Protein AF-A0A976JHI4-F1 (afdb_monomer)

Secondary structure (DSSP, 8-state):
-------------------------PPP-SHHHHHHHHHHHHHTT-HHHHTTTB-HHHHHH--HHHHHHHHHHHHHHH-SEEEEEEEEEETTEEEEEEEESS-EEEEEEEE-TTS-EEEEE---EE-TTS-EEEE-TTS-EEEEEEE--SSSPS-EEE----SS--BTTBSSSSHHHHHHHHHHHTT-EEEEE--HHHHHHHHHTT-SHHHHSHHHHHHHHTHHHHHHHHHHHHHHHHHHHSTTS-EE-

Structure (mmCIF, N/CA/C/O backbone):
data_AF-A0A976JHI4-F1
#
_entry.id   AF-A0A976JHI4-F1
#
loop_
_atom_site.group_PDB
_atom_site.id
_atom_site.type_symbol
_atom_site.label_atom_id
_atom_site.label_alt_id
_atom_site.label_comp_id
_atom_site.label_asym_id
_atom_site.label_entity_id
_atom_site.label_seq_id
_atom_site.pdbx_PDB_ins_code
_atom_site.Cartn_x
_atom_site.Cartn_y
_atom_site.Cartn_z
_atom_site.occupancy
_atom_site.B_iso_or_equiv
_atom_site.auth_seq_id
_atom_site.auth_comp_id
_atom_site.auth_asym_id
_atom_site.auth_atom_id
_atom_site.pdbx_PDB_model_num
ATOM 1 N N . MET A 1 1 ? -74.010 -24.098 4.823 1.00 33.97 1 MET A N 1
ATOM 2 C CA . MET A 1 1 ? -73.757 -25.489 4.384 1.00 33.97 1 MET A CA 1
ATOM 3 C C . MET A 1 1 ? -73.016 -25.463 3.049 1.00 33.97 1 MET A C 1
ATOM 5 O O . MET A 1 1 ? -73.510 -24.806 2.152 1.00 33.97 1 MET A O 1
ATOM 9 N N . ASN A 1 2 ? -71.843 -26.116 2.995 1.00 33.59 2 ASN A N 1
ATOM 10 C CA . ASN A 1 2 ? -71.136 -26.763 1.862 1.00 33.59 2 ASN A CA 1
ATOM 11 C C . ASN A 1 2 ? -71.147 -26.101 0.460 1.00 33.59 2 ASN A C 1
ATOM 13 O O . ASN A 1 2 ? -72.194 -25.941 -0.144 1.00 33.59 2 ASN A O 1
ATOM 17 N N . LYS A 1 3 ? -69.990 -25.633 -0.047 1.00 38.91 3 LYS A N 1
ATOM 18 C CA . LYS A 1 3 ? -68.968 -26.344 -0.877 1.00 38.91 3 LYS A CA 1
ATOM 19 C C . LYS A 1 3 ? -69.427 -26.708 -2.307 1.00 38.91 3 LYS A C 1
ATOM 21 O O . LYS A 1 3 ? -70.183 -27.660 -2.431 1.00 38.91 3 LYS A O 1
ATOM 26 N N . LEU A 1 4 ? -68.848 -26.060 -3.338 1.00 37.31 4 LEU A N 1
ATOM 27 C CA . LEU A 1 4 ? -68.318 -26.645 -4.606 1.00 37.31 4 LEU A CA 1
ATOM 28 C C . LEU A 1 4 ? -67.754 -25.515 -5.512 1.00 37.31 4 LEU A C 1
ATOM 30 O O . LEU A 1 4 ? -68.479 -24.576 -5.811 1.00 37.31 4 LEU A O 1
ATOM 34 N N . LEU A 1 5 ? -66.431 -25.383 -5.713 1.00 37.75 5 LEU A N 1
ATOM 35 C CA . LEU A 1 5 ? -65.598 -25.886 -6.840 1.00 37.75 5 LEU A CA 1
ATOM 36 C C . LEU A 1 5 ? -66.164 -25.574 -8.252 1.00 37.75 5 LEU A C 1
ATOM 38 O O . LEU A 1 5 ? -67.222 -26.086 -8.582 1.00 37.75 5 LEU A O 1
ATOM 42 N N . LEU A 1 6 ? -65.619 -24.635 -9.050 1.00 39.19 6 LEU A N 1
ATOM 43 C CA . LEU A 1 6 ? -64.324 -24.547 -9.784 1.00 39.19 6 LEU A CA 1
ATOM 44 C C . LEU A 1 6 ? -64.382 -25.186 -11.188 1.00 39.19 6 LEU A C 1
ATOM 46 O O . LEU A 1 6 ? -64.606 -26.382 -11.275 1.00 39.19 6 LEU A O 1
ATOM 50 N N . ILE A 1 7 ? -64.140 -24.377 -12.237 1.00 41.88 7 ILE A N 1
ATOM 51 C CA . ILE A 1 7 ? -63.511 -24.663 -13.559 1.00 41.88 7 ILE A CA 1
ATOM 52 C C . ILE A 1 7 ? -63.320 -23.277 -14.226 1.00 41.88 7 ILE A C 1
ATOM 54 O O . ILE A 1 7 ? -64.289 -22.566 -14.459 1.00 41.88 7 ILE A O 1
ATOM 58 N N . MET A 1 8 ? -62.113 -22.699 -14.215 1.00 36.09 8 MET A N 1
ATOM 59 C CA . MET A 1 8 ? -61.030 -22.843 -15.208 1.00 36.09 8 MET A CA 1
ATOM 60 C C . MET A 1 8 ? -61.348 -22.254 -16.594 1.00 36.09 8 MET A C 1
ATOM 62 O O . MET A 1 8 ? -61.899 -22.925 -17.458 1.00 36.09 8 MET A O 1
ATOM 66 N N . SER A 1 9 ? -60.848 -21.041 -16.836 1.00 39.47 9 SER A N 1
ATOM 67 C CA . SER A 1 9 ? -60.484 -20.555 -18.172 1.00 39.47 9 SER A CA 1
ATOM 68 C C . SER A 1 9 ? -59.197 -19.728 -18.059 1.00 39.47 9 SER A C 1
ATOM 70 O O . SER A 1 9 ? -59.170 -18.657 -17.454 1.00 39.47 9 SER A O 1
ATOM 72 N N . VAL A 1 10 ? -58.113 -20.306 -18.576 1.00 41.53 10 VAL A N 1
ATOM 73 C CA . VAL A 1 10 ? -56.731 -19.806 -18.587 1.00 41.53 10 VAL A CA 1
ATOM 74 C C . VAL A 1 10 ? -56.535 -18.830 -19.747 1.00 41.53 10 VAL A C 1
ATOM 76 O O . VAL A 1 10 ? -56.772 -19.179 -20.895 1.00 41.53 10 VAL A O 1
ATOM 79 N N . LEU A 1 11 ? -56.093 -17.623 -19.381 1.00 40.09 11 LEU A N 1
ATOM 80 C CA . LEU A 1 11 ? -54.927 -16.898 -19.909 1.00 40.09 11 LEU A CA 1
ATOM 81 C C . LEU A 1 11 ? -54.799 -16.704 -21.435 1.00 40.09 11 LEU A C 1
ATOM 83 O O . LEU A 1 11 ? -54.460 -17.633 -22.154 1.00 40.09 11 LEU A O 1
ATOM 87 N N . PHE A 1 12 ? -54.848 -15.441 -21.871 1.00 40.00 12 PHE A N 1
ATOM 88 C CA . PHE A 1 12 ? -53.813 -14.846 -22.734 1.00 40.00 12 PHE A CA 1
ATOM 89 C C . PHE A 1 12 ? -53.864 -13.314 -22.593 1.00 40.00 12 PHE A C 1
ATOM 91 O O . PHE A 1 12 ? -54.663 -12.635 -23.229 1.00 40.00 12 PHE A O 1
ATOM 98 N N . GLY A 1 13 ? -53.039 -12.768 -21.697 1.00 38.53 13 GLY A N 1
ATOM 99 C CA . GLY A 1 13 ? -52.828 -11.328 -21.548 1.00 38.53 13 GLY A CA 1
ATOM 100 C C . GLY A 1 13 ? -51.371 -11.003 -21.843 1.00 38.53 13 GLY A C 1
ATOM 101 O O . GLY A 1 13 ? -50.509 -11.229 -20.999 1.00 38.53 13 GLY A O 1
ATOM 102 N N . LEU A 1 14 ? -51.097 -10.500 -23.048 1.00 44.09 14 LEU A N 1
ATOM 103 C CA . LEU A 1 14 ? -49.811 -9.913 -23.423 1.00 44.09 14 LEU A CA 1
ATOM 104 C C . LEU A 1 14 ? -49.634 -8.596 -22.658 1.00 44.09 14 LEU A C 1
ATOM 106 O O . LEU A 1 14 ? -50.066 -7.539 -23.108 1.00 44.09 14 LEU A O 1
ATOM 110 N N . ILE A 1 15 ? -49.008 -8.663 -21.484 1.00 47.25 15 ILE A N 1
ATOM 111 C CA . ILE A 1 15 ? -48.456 -7.490 -20.808 1.00 47.25 15 ILE A CA 1
ATOM 112 C C . ILE A 1 15 ? -47.003 -7.387 -21.264 1.00 47.25 15 ILE A C 1
ATOM 114 O O . ILE A 1 15 ? -46.128 -8.092 -20.760 1.00 47.25 15 ILE A O 1
ATOM 118 N N . SER A 1 16 ? -46.755 -6.518 -22.245 1.00 39.34 16 SER A N 1
ATOM 119 C CA . SER A 1 16 ? -45.411 -6.042 -22.567 1.00 39.34 16 SER A CA 1
ATOM 120 C C . SER A 1 16 ? -44.858 -5.304 -21.352 1.00 39.34 16 SER A C 1
ATOM 122 O O . SER A 1 16 ? -45.092 -4.114 -21.157 1.00 39.34 16 SER A O 1
ATOM 124 N N . CYS A 1 17 ? -44.142 -6.035 -20.505 1.00 38.16 17 CYS A N 1
ATOM 125 C CA . CYS A 1 17 ? -43.323 -5.474 -19.448 1.00 38.16 17 CYS A CA 1
ATOM 126 C C . CYS A 1 17 ? -42.045 -4.933 -20.102 1.00 38.16 17 CYS A C 1
ATOM 128 O O . CYS A 1 17 ? -41.045 -5.634 -20.230 1.00 38.16 17 CYS A O 1
ATOM 130 N N . SER A 1 18 ? -42.092 -3.694 -20.591 1.00 39.22 18 SER A N 1
ATOM 131 C CA . SER A 1 18 ? -40.889 -2.952 -20.960 1.00 39.22 18 SER A CA 1
ATOM 132 C C . SER 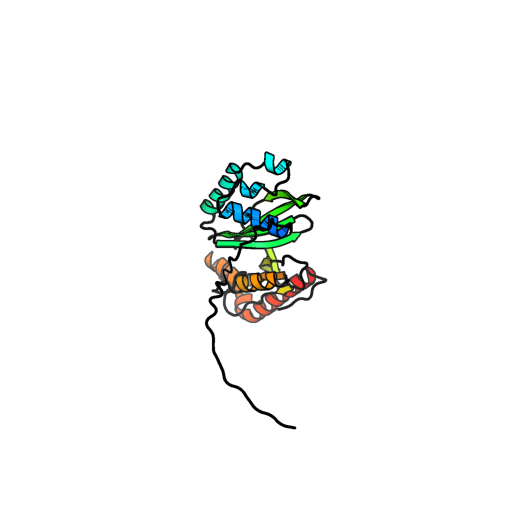A 1 18 ? -40.242 -2.419 -19.683 1.00 39.22 18 SER A C 1
ATOM 134 O O . SER A 1 18 ? -40.450 -1.272 -19.292 1.00 39.22 18 SER A O 1
ATOM 136 N N . THR A 1 19 ? -39.467 -3.260 -19.003 1.00 40.59 19 THR A N 1
ATOM 137 C CA . THR A 1 19 ? -38.509 -2.819 -17.986 1.00 40.59 19 THR A CA 1
ATOM 138 C C . THR A 1 19 ? -37.281 -2.242 -18.684 1.00 40.59 19 THR A C 1
ATOM 140 O O . THR A 1 19 ? -36.232 -2.871 -18.803 1.00 40.59 19 THR A O 1
ATOM 143 N N . SER A 1 20 ? -37.405 -1.006 -19.163 1.00 39.75 20 SER A N 1
ATOM 144 C CA . SER A 1 20 ? -36.245 -0.174 -19.465 1.00 39.75 20 SER A CA 1
ATOM 145 C C . SER A 1 20 ? -35.589 0.225 -18.143 1.00 39.75 20 SER A C 1
ATOM 147 O O . SER A 1 20 ? -36.045 1.131 -17.450 1.00 39.75 20 SER A O 1
ATOM 149 N N . SER A 1 21 ? -34.527 -0.489 -17.772 1.00 36.66 21 SER A N 1
ATOM 150 C CA . SER A 1 21 ? -33.571 -0.041 -16.761 1.00 36.66 21 SER A CA 1
ATOM 151 C C . SER A 1 21 ? -32.878 1.221 -17.284 1.00 36.66 21 SER A C 1
ATOM 153 O O . SER A 1 21 ? -31.896 1.155 -18.022 1.00 36.66 21 SER A O 1
ATOM 155 N N . GLU A 1 22 ? -33.404 2.390 -16.924 1.00 38.19 22 GLU A N 1
ATOM 156 C CA . GLU A 1 22 ? -32.641 3.631 -16.996 1.00 38.19 22 GLU A CA 1
ATOM 157 C C . GLU A 1 22 ? -31.507 3.545 -15.970 1.00 38.19 22 GLU A C 1
ATOM 159 O O . GLU A 1 22 ? -31.729 3.545 -14.758 1.00 38.19 22 GLU A O 1
ATOM 164 N N . LYS A 1 23 ? -30.264 3.472 -16.455 1.00 34.12 23 LYS A N 1
ATOM 165 C CA . LYS A 1 23 ? -29.090 3.824 -15.653 1.00 34.12 23 LYS A CA 1
ATOM 166 C C . LYS A 1 23 ? -29.234 5.295 -15.259 1.00 34.12 23 LYS A C 1
ATOM 168 O O . LYS A 1 23 ? -28.892 6.179 -16.041 1.00 34.12 23 LYS A O 1
ATOM 173 N N . GLN A 1 24 ? -29.758 5.563 -14.066 1.00 35.69 24 GLN A N 1
ATOM 174 C CA . GLN A 1 24 ? -29.767 6.912 -13.515 1.00 35.69 24 GLN A CA 1
ATOM 175 C C . GLN A 1 24 ? -28.325 7.403 -13.351 1.00 35.69 24 GLN A C 1
ATOM 177 O O . GLN A 1 24 ? -27.544 6.874 -12.564 1.00 35.69 24 GLN A O 1
ATOM 182 N N . ASN A 1 25 ? -28.000 8.441 -14.113 1.00 42.75 25 ASN A N 1
ATOM 183 C CA . ASN A 1 25 ? -26.771 9.215 -14.041 1.00 42.75 25 ASN A CA 1
ATOM 184 C C . ASN A 1 25 ? -26.821 10.109 -12.785 1.00 42.75 25 ASN A C 1
ATOM 186 O O . ASN A 1 25 ? -27.080 11.308 -12.874 1.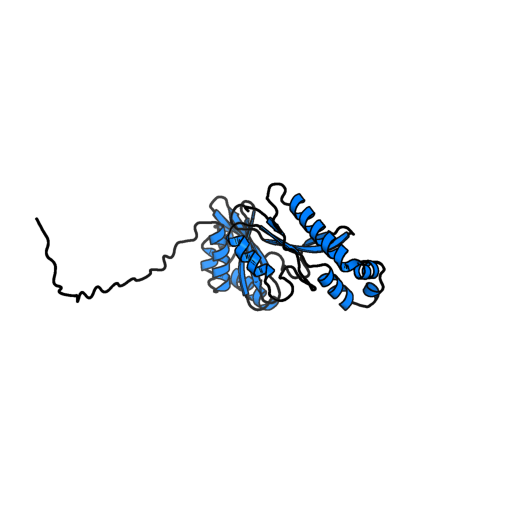00 42.75 25 ASN A O 1
ATOM 190 N N . GLN A 1 26 ? -26.690 9.513 -11.596 1.00 49.78 26 GLN A N 1
ATOM 191 C CA . GLN A 1 26 ? -26.614 10.271 -10.347 1.00 49.78 26 GLN A CA 1
ATOM 192 C C . GLN A 1 26 ? -25.210 10.864 -10.205 1.00 49.78 26 GLN A C 1
ATOM 194 O O . GLN A 1 26 ? -24.204 10.159 -10.241 1.00 49.78 26 GLN A O 1
ATOM 199 N N . GLN A 1 27 ? -25.145 12.187 -10.073 1.00 57.09 27 GLN A N 1
ATOM 200 C CA . GLN A 1 27 ? -23.901 12.918 -9.858 1.00 57.09 27 GLN A CA 1
ATOM 201 C C . GLN A 1 27 ? -23.290 12.499 -8.502 1.00 57.09 27 GLN A C 1
ATOM 203 O O . GLN A 1 27 ? -24.033 12.422 -7.521 1.00 57.09 27 GLN A O 1
ATOM 208 N N . PRO A 1 28 ? -21.972 12.231 -8.414 1.00 65.88 28 PRO A N 1
ATOM 209 C CA . PRO A 1 28 ? -21.352 11.694 -7.200 1.00 65.88 28 PRO A CA 1
ATOM 210 C C . PRO A 1 28 ? -21.550 12.644 -6.014 1.00 65.88 28 PRO A C 1
ATOM 212 O O . PRO A 1 28 ? -21.245 13.841 -6.107 1.00 65.88 28 PRO A O 1
ATOM 215 N N . ASN A 1 29 ? -22.070 12.123 -4.901 1.00 75.88 29 ASN A N 1
ATOM 216 C CA . ASN A 1 29 ? -22.549 12.938 -3.785 1.00 75.88 29 ASN A CA 1
ATOM 217 C C . ASN A 1 29 ? -21.547 12.984 -2.617 1.00 75.88 29 ASN A C 1
ATOM 219 O O . ASN A 1 29 ? -21.462 14.006 -1.931 1.00 75.88 29 ASN A O 1
ATOM 223 N N . THR A 1 30 ? -20.698 11.964 -2.461 1.00 89.25 30 THR A N 1
ATOM 224 C CA . THR A 1 30 ? -19.625 11.945 -1.453 1.00 89.25 30 THR A CA 1
ATOM 225 C C . THR A 1 30 ? -18.272 12.384 -2.021 1.00 89.25 30 THR A C 1
ATOM 227 O O . THR A 1 30 ? -17.996 12.261 -3.215 1.00 89.25 30 THR A O 1
ATOM 230 N N . ASN A 1 31 ? -17.377 12.886 -1.161 1.00 91.19 31 ASN A N 1
ATOM 231 C CA . ASN A 1 31 ? -15.994 13.209 -1.549 1.00 91.19 31 ASN A CA 1
ATOM 232 C C . ASN A 1 31 ? -15.262 11.979 -2.093 1.00 91.19 31 ASN A C 1
ATOM 234 O O . ASN A 1 31 ? -14.596 12.037 -3.121 1.00 91.19 31 ASN A O 1
ATOM 238 N N . LYS A 1 32 ? -15.464 10.841 -1.441 1.00 86.94 32 LYS A N 1
ATOM 239 C CA . LYS A 1 32 ? -15.031 9.528 -1.894 1.00 86.94 32 LYS A CA 1
ATOM 240 C C . LYS A 1 32 ? -15.439 9.225 -3.342 1.00 86.94 32 LYS A C 1
ATOM 242 O O . LYS A 1 32 ? -14.574 8.977 -4.174 1.00 86.94 32 LYS A O 1
ATOM 247 N N . GLU A 1 33 ? -16.733 9.269 -3.658 1.00 89.38 33 GLU A N 1
ATOM 248 C CA . GLU A 1 33 ? -17.225 8.986 -5.016 1.00 89.38 33 GLU A CA 1
ATOM 249 C C . GLU A 1 33 ? -16.657 9.973 -6.033 1.00 89.38 33 GLU A C 1
ATOM 251 O O . GLU A 1 33 ? -16.233 9.569 -7.111 1.00 89.38 33 GLU A O 1
ATOM 256 N N . LYS A 1 34 ? -16.571 11.261 -5.678 1.00 94.69 34 LYS A N 1
ATOM 257 C CA . LYS A 1 34 ? -15.941 12.281 -6.530 1.00 94.69 34 LYS A CA 1
ATOM 258 C C . LYS A 1 34 ? -14.463 11.973 -6.791 1.00 94.69 34 LYS A C 1
ATOM 260 O O . LYS A 1 34 ? -13.990 12.219 -7.898 1.00 94.69 34 LYS A O 1
ATOM 265 N N . ALA A 1 35 ? -13.739 11.456 -5.796 1.00 93.94 35 ALA A N 1
ATOM 266 C CA . ALA A 1 35 ? -12.341 11.058 -5.938 1.00 93.94 35 ALA A CA 1
ATOM 267 C C . ALA A 1 35 ? -12.184 9.826 -6.839 1.00 93.94 35 ALA A C 1
ATOM 269 O O . ALA A 1 35 ? -11.279 9.807 -7.664 1.00 93.94 35 ALA A O 1
ATOM 270 N N . ILE A 1 36 ? -13.064 8.829 -6.728 1.00 92.75 36 ILE A N 1
ATOM 271 C CA . ILE A 1 36 ? -13.062 7.666 -7.630 1.00 92.75 36 ILE A CA 1
ATOM 272 C C . ILE A 1 36 ? -13.406 8.097 -9.060 1.00 92.75 36 ILE A C 1
ATOM 274 O O . ILE A 1 36 ? -12.626 7.841 -9.972 1.00 92.75 36 ILE A O 1
ATOM 278 N N . HIS A 1 37 ? -14.467 8.888 -9.236 1.00 94.69 37 HIS A N 1
ATOM 279 C CA . HIS A 1 37 ? -14.888 9.394 -10.546 1.00 94.69 37 HIS A CA 1
ATOM 280 C C . HIS A 1 37 ? -13.806 10.208 -11.261 1.00 94.69 37 HIS A C 1
ATOM 282 O O . HIS A 1 37 ? -13.713 10.173 -12.488 1.00 94.69 37 HIS A O 1
ATOM 288 N N . VAL A 1 38 ? -12.977 10.963 -10.527 1.00 95.50 38 VAL A N 1
ATOM 289 C CA . VAL A 1 38 ? -11.869 11.687 -11.165 1.00 95.50 38 VAL A CA 1
ATOM 290 C C . VAL A 1 38 ? -10.898 10.712 -11.831 1.00 95.50 38 VAL A C 1
ATOM 292 O O . VAL A 1 38 ? -10.438 10.976 -12.939 1.00 95.50 38 VAL A O 1
ATOM 295 N N . VAL A 1 39 ? -10.627 9.573 -11.184 1.00 95.62 39 VAL A N 1
ATOM 296 C CA . VAL A 1 39 ? -9.754 8.525 -11.716 1.00 95.62 39 VAL A CA 1
ATOM 297 C C . VAL A 1 39 ? -10.459 7.756 -12.834 1.00 95.62 39 VAL A C 1
ATOM 299 O O . VAL A 1 39 ? -9.823 7.505 -13.854 1.00 95.62 39 VAL A O 1
ATOM 302 N N . ASP A 1 40 ? -11.761 7.474 -12.721 1.00 96.25 40 ASP A N 1
ATOM 303 C CA . ASP A 1 40 ? -12.561 6.875 -13.805 1.00 96.25 40 ASP A CA 1
ATOM 304 C C . ASP A 1 40 ? -12.461 7.680 -15.107 1.00 96.25 40 ASP A C 1
ATOM 306 O O . ASP A 1 40 ? -12.197 7.123 -16.177 1.00 96.25 40 ASP A O 1
ATOM 310 N N . HIS A 1 41 ? -12.613 9.005 -15.020 1.00 96.88 41 HIS A N 1
ATOM 311 C CA . HIS A 1 41 ? -12.497 9.887 -16.179 1.00 96.88 41 HIS A CA 1
ATOM 312 C C . HIS A 1 41 ? -11.072 9.918 -16.746 1.00 96.88 41 HIS A C 1
ATOM 314 O O . HIS A 1 41 ? -10.906 9.939 -17.964 1.00 96.88 41 HIS A O 1
ATOM 320 N N . MET A 1 42 ? -10.036 9.871 -15.898 1.00 95.56 42 MET A N 1
ATOM 321 C CA . MET A 1 42 ? -8.644 9.770 -16.360 1.00 95.56 42 MET A CA 1
ATOM 322 C C . MET A 1 42 ? -8.380 8.460 -17.112 1.00 95.56 42 MET A C 1
ATOM 324 O O . MET A 1 42 ? -7.765 8.484 -18.178 1.00 95.56 42 MET A O 1
ATOM 328 N N . VAL A 1 43 ? -8.867 7.337 -16.574 1.00 95.38 43 VAL A N 1
ATOM 329 C CA . VAL A 1 43 ? -8.745 5.999 -17.176 1.00 95.38 43 VAL A CA 1
ATOM 330 C C . VAL A 1 43 ? -9.473 5.934 -18.518 1.00 95.38 43 VAL A C 1
ATOM 332 O O . VAL A 1 43 ? -8.943 5.370 -19.473 1.00 95.38 43 VAL A O 1
ATOM 335 N N . SER A 1 44 ? -10.660 6.538 -18.600 1.00 96.12 44 SER A N 1
ATOM 336 C CA . SER A 1 44 ? -11.527 6.497 -19.787 1.00 96.12 44 SER A CA 1
ATOM 337 C C . SER A 1 44 ? -11.160 7.532 -20.859 1.00 96.12 44 SER A C 1
ATOM 339 O O . SER A 1 44 ? -11.822 7.608 -21.889 1.00 96.12 44 SER A O 1
ATOM 341 N N . GLY A 1 45 ? -10.122 8.348 -20.636 1.00 95.75 45 GLY A N 1
ATOM 342 C CA . GLY A 1 45 ? -9.717 9.413 -21.562 1.00 95.75 45 GLY A CA 1
ATOM 343 C C . GLY A 1 45 ? -10.642 10.638 -21.566 1.00 95.75 45 GLY A C 1
ATOM 344 O O . GLY A 1 45 ? -10.491 11.538 -22.390 1.00 95.75 45 GLY A O 1
ATOM 345 N N . GLU A 1 46 ? -11.590 10.712 -20.634 1.00 96.50 46 GLU A N 1
ATOM 346 C CA . GLU A 1 46 ? -12.579 11.785 -20.518 1.00 96.50 46 GLU A CA 1
ATOM 347 C C . GLU A 1 46 ? -12.037 12.966 -19.692 1.00 96.50 46 GLU A C 1
ATOM 349 O O . GLU A 1 46 ? -12.611 13.377 -18.681 1.00 96.50 46 GLU A O 1
ATOM 354 N N . TYR A 1 47 ? -10.904 13.533 -20.106 1.00 94.88 47 TYR A N 1
ATOM 355 C CA . TYR A 1 47 ? -10.153 14.504 -19.297 1.00 94.88 47 TYR A CA 1
ATOM 356 C C . TYR A 1 47 ? -10.899 15.814 -19.009 1.00 94.88 47 TYR A C 1
ATOM 358 O O . TYR A 1 47 ? -10.654 16.446 -17.982 1.00 94.88 47 TYR A O 1
ATOM 366 N N . GLU A 1 48 ? -11.842 16.207 -19.866 1.00 94.19 48 GLU A N 1
ATOM 367 C CA . GLU A 1 48 ? -12.750 17.328 -19.588 1.00 94.19 48 GLU A CA 1
ATOM 368 C C . GLU A 1 48 ? -13.711 17.000 -18.439 1.00 94.19 48 GLU A C 1
ATOM 370 O O . GLU A 1 48 ? -13.916 17.800 -17.523 1.00 94.19 48 GLU A O 1
ATOM 375 N N . SER A 1 49 ? -14.263 15.784 -18.432 1.00 93.50 49 SER A N 1
ATOM 376 C CA . SER A 1 49 ? -15.177 15.335 -17.381 1.00 93.50 49 SER A CA 1
ATOM 377 C C . SER A 1 49 ? -14.484 15.207 -16.025 1.00 93.50 49 SER A C 1
ATOM 379 O O . SER A 1 49 ? -15.103 15.524 -15.007 1.00 93.50 49 SER A O 1
ATOM 381 N N . ALA A 1 50 ? -13.192 14.855 -15.998 1.00 91.69 50 ALA A N 1
ATOM 382 C CA . ALA A 1 50 ? -12.394 14.805 -14.768 1.00 91.69 50 ALA A CA 1
ATOM 383 C C . ALA A 1 50 ? -12.416 16.140 -13.993 1.00 91.69 50 ALA A C 1
ATOM 385 O O . ALA A 1 50 ? -12.330 16.160 -12.767 1.00 91.69 50 ALA A O 1
ATOM 386 N N . LYS A 1 51 ? -12.603 17.269 -14.685 1.00 94.00 51 LYS A N 1
ATOM 387 C CA . LYS A 1 51 ? -12.589 18.604 -14.073 1.00 94.00 51 LYS A CA 1
ATOM 388 C C . LYS A 1 51 ? -13.921 19.029 -13.447 1.00 94.00 51 LYS A C 1
ATOM 390 O O . LYS A 1 51 ? -13.942 20.008 -12.708 1.00 94.00 51 LYS A O 1
ATOM 395 N N . LYS A 1 52 ? -15.032 18.319 -13.683 1.00 92.19 52 LYS A N 1
ATOM 396 C CA . LYS A 1 52 ? -16.392 18.749 -13.270 1.00 92.19 52 LYS A CA 1
ATOM 397 C C . LYS A 1 52 ? -16.549 19.013 -11.766 1.00 92.19 52 LYS A C 1
ATOM 399 O O . LYS A 1 52 ? -17.371 19.831 -11.353 1.00 92.19 52 LYS A O 1
ATOM 404 N N . ASN A 1 53 ? -15.771 18.318 -10.937 1.00 92.25 53 ASN A N 1
ATOM 405 C CA . ASN A 1 53 ? -15.816 18.452 -9.479 1.00 92.25 53 ASN A CA 1
ATOM 406 C C . ASN A 1 53 ? -14.695 19.326 -8.904 1.00 92.25 53 ASN A C 1
ATOM 408 O O . ASN A 1 53 ? -14.592 19.442 -7.683 1.00 92.25 53 ASN A O 1
ATOM 412 N N . PHE A 1 54 ? -13.871 19.943 -9.750 1.00 96.56 54 PHE A N 1
ATOM 413 C CA . PHE A 1 54 ? -12.797 20.827 -9.312 1.00 96.56 54 PHE A CA 1
ATOM 414 C C . PHE A 1 54 ? -13.372 22.135 -8.782 1.00 96.56 54 PHE A C 1
ATOM 416 O O . PHE A 1 54 ? -14.404 22.620 -9.251 1.00 96.56 54 PHE A O 1
ATOM 423 N N . ASN A 1 55 ? -12.700 22.712 -7.792 1.00 96.88 55 ASN A N 1
ATOM 424 C CA . ASN A 1 55 ? -12.963 24.093 -7.429 1.00 96.88 55 ASN A CA 1
ATOM 425 C C . ASN A 1 55 ? -12.412 25.039 -8.504 1.00 96.88 55 ASN A C 1
ATOM 427 O O . ASN A 1 55 ? -11.675 24.632 -9.407 1.00 96.88 55 ASN A O 1
ATOM 431 N N . GLU A 1 56 ? -12.772 26.317 -8.425 1.00 96.06 56 GLU A N 1
ATOM 432 C CA . GLU A 1 56 ? -12.426 27.276 -9.476 1.00 96.06 56 GLU A CA 1
ATOM 433 C C . GLU A 1 56 ? -10.918 27.406 -9.712 1.00 96.06 56 GLU A C 1
ATOM 435 O O . GLU A 1 56 ? -10.482 27.534 -10.856 1.00 96.06 56 GLU A O 1
ATOM 440 N N . LEU A 1 57 ? -10.117 27.349 -8.644 1.00 94.75 57 LEU A N 1
ATOM 441 C CA . LEU A 1 57 ? -8.659 27.411 -8.741 1.00 94.75 57 LEU A CA 1
ATOM 442 C C . LEU A 1 57 ? -8.114 26.203 -9.509 1.00 94.75 57 LEU A C 1
ATOM 444 O O . LEU A 1 57 ? -7.329 26.370 -10.440 1.00 94.75 57 LEU A O 1
ATOM 448 N N . MET A 1 58 ? -8.575 24.998 -9.174 1.00 94.75 58 MET A N 1
ATOM 449 C CA . MET A 1 58 ? -8.179 23.761 -9.847 1.00 94.75 58 MET A CA 1
ATOM 450 C C . MET A 1 58 ? -8.636 23.721 -11.310 1.00 94.75 58 MET A C 1
ATOM 452 O O . MET A 1 58 ? -7.868 23.298 -12.173 1.00 94.75 58 MET A O 1
ATOM 456 N N . MET A 1 59 ? -9.843 24.210 -11.622 1.00 93.31 59 MET A N 1
ATOM 457 C CA . MET A 1 59 ? -10.331 24.291 -13.007 1.00 93.31 59 MET A CA 1
ATOM 458 C C . MET A 1 59 ? -9.438 25.162 -13.899 1.00 93.31 59 MET A C 1
ATOM 460 O O . MET A 1 59 ? -9.281 24.848 -15.083 1.00 93.31 59 MET A O 1
ATOM 464 N N . ARG A 1 60 ? -8.851 26.229 -13.336 1.00 92.31 60 ARG A N 1
ATOM 465 C CA . ARG A 1 60 ? -7.898 27.112 -14.026 1.00 92.31 60 ARG A CA 1
ATOM 466 C C . ARG A 1 60 ? -6.490 26.516 -14.089 1.00 92.31 60 ARG A C 1
ATOM 468 O O . ARG A 1 60 ? -5.821 26.667 -15.103 1.00 92.31 60 ARG A O 1
ATOM 475 N N . ALA A 1 61 ? -6.048 25.850 -13.022 1.00 90.00 61 ALA A N 1
ATOM 476 C CA . ALA A 1 61 ? -4.676 25.361 -12.888 1.00 90.00 61 ALA A CA 1
ATOM 477 C C . ALA A 1 61 ? -4.393 24.048 -13.640 1.00 90.00 61 ALA A C 1
ATOM 479 O O . ALA A 1 61 ? -3.259 23.819 -14.053 1.00 90.00 61 ALA A O 1
ATOM 480 N N . LEU A 1 62 ? -5.393 23.178 -13.809 1.00 91.56 62 LEU A N 1
ATOM 481 C CA . LEU A 1 62 ? -5.241 21.876 -14.465 1.00 91.56 62 LEU A CA 1
ATOM 482 C C . LEU A 1 62 ? -6.073 21.817 -15.743 1.00 91.56 62 LEU A C 1
ATOM 484 O O . LEU A 1 62 ? -7.304 21.730 -15.716 1.00 91.56 62 LEU A O 1
ATOM 488 N N . THR A 1 63 ? -5.397 21.857 -16.889 1.00 94.88 63 THR A N 1
ATOM 489 C CA . THR A 1 63 ? -6.043 21.644 -18.187 1.00 94.88 63 THR A CA 1
ATOM 490 C C . THR A 1 63 ? -6.282 20.147 -18.433 1.00 94.88 63 THR A C 1
ATOM 492 O O . THR A 1 63 ? -5.557 19.312 -17.886 1.00 94.88 63 THR A O 1
ATOM 495 N N . PRO A 1 64 ? -7.268 19.781 -19.266 1.00 95.00 64 PRO A N 1
ATOM 496 C CA . PRO A 1 64 ? -7.484 18.391 -19.682 1.00 95.00 64 PRO A CA 1
ATOM 497 C C . PRO A 1 64 ? -6.218 17.765 -20.273 1.00 95.00 64 PRO A C 1
ATOM 499 O O . PRO A 1 64 ? -5.868 16.636 -19.944 1.00 95.00 64 PRO A O 1
ATOM 502 N N . GLU A 1 65 ? -5.475 18.537 -21.068 1.00 96.19 65 GLU A N 1
ATOM 503 C CA . GLU A 1 65 ? -4.211 18.105 -21.663 1.00 96.19 65 GLU A CA 1
ATOM 504 C C . GLU A 1 65 ? -3.136 17.821 -20.601 1.00 96.19 65 GLU A C 1
ATOM 506 O O . GLU A 1 65 ? -2.395 16.848 -20.712 1.00 96.19 65 GLU A O 1
ATOM 511 N N . MET A 1 66 ? -3.056 18.602 -19.517 1.00 94.12 66 MET A N 1
ATOM 512 C CA . MET A 1 66 ? -2.139 18.295 -18.409 1.00 94.12 66 MET A CA 1
ATOM 513 C C . MET A 1 66 ? -2.516 16.985 -17.708 1.00 94.12 66 MET A C 1
ATOM 515 O O . MET A 1 66 ? -1.632 16.191 -17.386 1.00 94.12 66 MET A O 1
ATOM 519 N N . ILE A 1 67 ? -3.813 16.740 -17.501 1.00 95.31 67 ILE A N 1
ATOM 520 C CA . ILE A 1 67 ? -4.315 15.501 -16.888 1.00 95.31 67 ILE A CA 1
ATOM 521 C C . ILE A 1 67 ? -3.992 14.298 -17.787 1.00 95.31 67 ILE A C 1
ATOM 523 O O . ILE A 1 67 ? -3.459 13.298 -17.299 1.00 95.31 67 ILE A O 1
ATOM 527 N N . LYS A 1 68 ? -4.238 14.423 -19.096 1.00 96.62 68 LYS A N 1
ATOM 528 C CA . LYS A 1 68 ? -3.868 13.429 -20.110 1.00 96.62 68 LYS A CA 1
ATOM 529 C C . LYS A 1 68 ? -2.382 13.099 -20.060 1.00 96.62 68 LYS A C 1
ATOM 531 O O . LYS A 1 68 ? -2.015 11.940 -19.898 1.00 96.62 68 LYS A O 1
ATOM 536 N N . ASN A 1 69 ? -1.530 14.121 -20.111 1.00 96.19 69 ASN A N 1
ATOM 537 C CA . ASN A 1 69 ? -0.080 13.950 -20.085 1.00 96.19 69 ASN A CA 1
ATOM 538 C C . ASN A 1 69 ? 0.410 13.239 -18.817 1.00 96.19 69 ASN A C 1
ATOM 540 O O . ASN A 1 69 ? 1.333 12.429 -18.884 1.00 96.19 69 ASN A O 1
ATOM 544 N N . VAL A 1 70 ? -0.187 13.520 -17.654 1.00 93.38 70 VAL A N 1
ATOM 545 C CA . VAL A 1 70 ? 0.131 12.791 -16.415 1.00 93.38 70 VAL A CA 1
ATOM 546 C C . VAL A 1 70 ? -0.258 11.318 -16.540 1.00 93.38 70 VAL A C 1
ATOM 548 O O . VAL A 1 70 ? 0.553 10.449 -16.220 1.00 93.38 70 VAL A O 1
ATOM 551 N N . TRP A 1 71 ? -1.468 11.033 -17.024 1.00 96.00 71 TRP A N 1
ATOM 552 C CA . TRP A 1 71 ? -1.960 9.665 -17.178 1.00 96.00 71 TRP A CA 1
ATOM 553 C C . TRP A 1 71 ? -1.114 8.845 -18.158 1.00 96.00 71 TRP A C 1
ATOM 555 O O . TRP A 1 71 ? -0.638 7.764 -17.815 1.00 96.00 71 TRP A O 1
ATOM 565 N N . GLU A 1 72 ? -0.852 9.382 -19.349 1.00 95.81 72 GLU A N 1
ATOM 566 C CA . GLU A 1 72 ? -0.077 8.698 -20.387 1.00 95.81 72 GLU A CA 1
ATOM 567 C C . GLU A 1 72 ? 1.371 8.442 -19.951 1.00 95.81 72 GLU A C 1
ATOM 569 O O . GLU A 1 72 ? 1.910 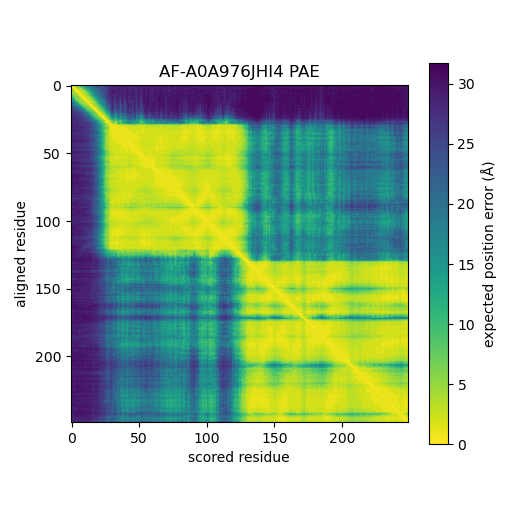7.368 -20.220 1.00 95.81 72 GLU A O 1
ATOM 574 N N . ARG A 1 73 ? 1.992 9.363 -19.198 1.00 95.19 73 ARG A N 1
ATOM 575 C CA . ARG A 1 73 ? 3.325 9.131 -18.611 1.00 95.19 73 ARG A CA 1
ATOM 576 C C . ARG A 1 73 ? 3.327 7.994 -17.595 1.00 95.19 73 ARG A C 1
ATOM 578 O O . ARG A 1 73 ? 4.286 7.224 -17.568 1.00 95.19 73 ARG A O 1
ATOM 585 N N . LEU A 1 74 ? 2.289 7.884 -16.762 1.00 94.06 74 LEU A N 1
ATOM 586 C CA . LEU A 1 74 ? 2.169 6.774 -15.813 1.00 94.06 74 LEU A CA 1
ATOM 587 C C . LEU A 1 74 ? 2.022 5.441 -16.546 1.00 94.06 74 LEU A C 1
ATOM 589 O O . LEU A 1 74 ? 2.762 4.511 -16.242 1.00 94.06 74 LEU A O 1
ATOM 593 N N . VAL A 1 75 ? 1.156 5.368 -17.562 1.00 95.50 75 VAL A N 1
ATOM 594 C CA . VAL A 1 75 ? 0.989 4.156 -18.382 1.00 95.50 75 VAL A CA 1
ATOM 595 C C . VAL A 1 75 ? 2.292 3.784 -19.101 1.00 95.50 75 VAL A C 1
ATOM 597 O O . VAL A 1 75 ? 2.691 2.620 -19.096 1.00 95.50 75 VAL A O 1
ATOM 600 N N . ALA A 1 76 ? 2.998 4.760 -19.679 1.00 95.44 76 ALA A N 1
ATOM 601 C CA . ALA A 1 76 ? 4.266 4.520 -20.368 1.00 95.44 76 ALA A CA 1
ATOM 602 C C . ALA A 1 76 ? 5.358 3.991 -19.423 1.00 95.44 76 ALA A C 1
ATOM 604 O O . ALA A 1 76 ? 6.127 3.100 -19.786 1.00 95.44 76 ALA A O 1
ATOM 605 N N . LYS A 1 77 ? 5.424 4.522 -18.197 1.00 92.00 77 LYS A N 1
ATOM 606 C CA . LYS A 1 77 ? 6.431 4.138 -17.203 1.00 92.00 77 LYS A CA 1
ATOM 607 C C . LYS A 1 77 ? 6.108 2.789 -16.548 1.00 92.00 77 LYS A C 1
ATOM 609 O O . LYS A 1 77 ? 6.954 1.889 -16.502 1.00 92.00 77 LYS A O 1
ATOM 614 N N . GLU A 1 78 ? 4.878 2.642 -16.073 1.00 91.88 78 GLU A N 1
ATOM 615 C CA . GLU A 1 78 ? 4.464 1.600 -15.124 1.00 91.88 78 GLU A CA 1
ATOM 616 C C . GLU A 1 78 ? 3.711 0.441 -15.789 1.00 91.88 78 GLU A C 1
ATOM 618 O O . GLU A 1 78 ? 3.406 -0.562 -15.144 1.00 91.88 78 GLU A O 1
ATOM 623 N N . GLY A 1 79 ? 3.469 0.541 -17.098 1.00 92.69 79 GLY A N 1
ATOM 624 C CA . GLY A 1 79 ? 2.752 -0.450 -17.890 1.00 92.69 79 GLY A CA 1
ATOM 625 C C . GLY A 1 79 ? 1.238 -0.271 -17.821 1.00 92.69 79 GLY A C 1
ATOM 626 O O . GLY A 1 79 ? 0.724 0.766 -17.398 1.00 92.69 79 GLY A O 1
ATOM 627 N N . LYS A 1 80 ? 0.494 -1.278 -18.284 1.00 94.12 80 LYS A N 1
ATOM 628 C CA . LYS A 1 80 ? -0.966 -1.161 -18.431 1.00 94.12 80 LYS A CA 1
ATOM 629 C C . LYS A 1 80 ? -1.652 -0.947 -17.080 1.00 94.12 80 LYS A C 1
ATOM 631 O O . LYS A 1 80 ? -1.326 -1.610 -16.098 1.00 94.12 80 LYS A O 1
ATOM 636 N N . TYR A 1 81 ? -2.655 -0.074 -17.062 1.00 95.12 81 TYR A N 1
ATOM 637 C CA . TYR A 1 81 ? -3.584 0.063 -15.941 1.00 95.12 81 TYR A CA 1
ATOM 638 C C . TYR A 1 81 ? -4.281 -1.281 -15.642 1.00 95.12 81 TYR A C 1
ATOM 640 O O . TYR A 1 81 ? -4.665 -2.006 -16.565 1.00 95.12 81 TYR A O 1
ATOM 648 N N . LYS A 1 82 ? -4.420 -1.623 -14.356 1.00 91.06 82 LYS A N 1
ATOM 649 C CA . LYS A 1 82 ? -5.013 -2.887 -13.875 1.00 91.06 82 LYS A CA 1
ATOM 650 C C . LYS A 1 82 ? -6.274 -2.702 -13.048 1.00 91.06 82 LYS A C 1
ATOM 652 O O . LYS A 1 82 ? -7.115 -3.595 -13.026 1.00 91.06 82 LYS A O 1
ATOM 657 N N . GLY A 1 83 ? -6.412 -1.574 -12.368 1.00 87.69 83 GLY A N 1
ATOM 658 C CA . GLY A 1 83 ? -7.529 -1.351 -11.466 1.00 87.69 83 GLY A CA 1
ATOM 659 C C . GLY A 1 83 ? -7.318 -0.108 -10.626 1.00 87.69 83 GLY A C 1
ATOM 660 O O . GLY A 1 83 ? -6.202 0.379 -10.479 1.00 87.69 83 GLY A O 1
ATOM 661 N N . HIS A 1 84 ? -8.393 0.434 -10.075 1.00 91.06 84 HIS A N 1
ATOM 662 C CA . HIS A 1 84 ? -8.290 1.428 -9.022 1.00 91.06 84 HIS A CA 1
ATOM 663 C C . HIS A 1 84 ? -9.412 1.220 -8.010 1.00 91.06 84 HIS A C 1
ATOM 665 O O . HIS A 1 84 ? -10.385 0.508 -8.265 1.00 91.06 84 HIS A O 1
ATOM 671 N N . GLY A 1 85 ? -9.244 1.802 -6.834 1.00 78.88 85 GLY A N 1
ATOM 672 C CA . GLY A 1 85 ? -10.213 1.714 -5.758 1.00 78.88 85 GLY A CA 1
ATOM 673 C C . GLY A 1 85 ? -9.793 2.584 -4.594 1.00 78.88 85 GLY A C 1
ATOM 674 O O . GLY A 1 85 ? -8.684 3.112 -4.556 1.00 78.88 85 GLY A O 1
ATOM 675 N N . PHE A 1 86 ? -10.682 2.757 -3.634 1.00 77.44 86 PHE A N 1
ATOM 676 C CA . PHE A 1 86 ? -10.353 3.535 -2.457 1.00 77.44 86 PHE A CA 1
ATOM 677 C C . PHE A 1 86 ? -9.238 2.886 -1.632 1.00 77.44 86 PHE A C 1
ATOM 679 O O . PHE A 1 86 ? -9.156 1.662 -1.524 1.00 77.44 86 PHE A O 1
ATOM 686 N N . LEU A 1 87 ? -8.392 3.730 -1.044 1.00 68.12 87 LEU A N 1
ATOM 687 C CA . LEU A 1 87 ? -7.286 3.328 -0.185 1.00 68.12 87 LEU A CA 1
ATOM 688 C C . LEU A 1 87 ? -7.456 3.783 1.269 1.00 68.12 87 LEU A C 1
ATOM 690 O O . LEU A 1 87 ? -7.219 2.992 2.175 1.00 68.12 87 LEU A O 1
ATOM 694 N N . ASN A 1 88 ? -7.764 5.063 1.500 1.00 66.50 88 ASN A N 1
ATOM 695 C CA . ASN A 1 88 ? -8.017 5.635 2.829 1.00 66.50 88 ASN A CA 1
ATOM 696 C C . ASN A 1 88 ? -8.588 7.064 2.717 1.00 66.50 88 ASN A C 1
ATOM 698 O O . ASN A 1 88 ? -8.463 7.702 1.675 1.00 66.50 88 ASN A O 1
ATOM 702 N N . GLU A 1 89 ? -9.125 7.614 3.804 1.00 76.81 89 GLU A N 1
ATOM 703 C CA . GLU A 1 89 ? -9.500 9.022 3.939 1.00 76.81 89 GLU A CA 1
ATOM 704 C C . GLU A 1 89 ? -8.870 9.630 5.202 1.00 76.81 89 GLU A C 1
ATOM 706 O O . GLU A 1 89 ? -8.725 8.991 6.242 1.00 76.81 89 GLU A O 1
ATOM 711 N N . GLN A 1 90 ? -8.447 10.889 5.110 1.00 73.12 90 GLN A N 1
ATOM 712 C CA . GLN A 1 90 ? -7.878 11.654 6.214 1.00 73.12 90 GLN A CA 1
ATOM 713 C C . GLN A 1 90 ? -8.388 13.091 6.174 1.00 73.12 90 GLN A C 1
ATOM 715 O O . GLN A 1 90 ? -7.917 13.901 5.372 1.00 73.12 90 GLN A O 1
ATOM 720 N N . LYS A 1 91 ? -9.291 13.441 7.097 1.00 84.94 91 LYS A N 1
ATOM 721 C CA . LYS A 1 91 ? -9.922 14.769 7.172 1.00 84.94 91 LYS A CA 1
ATOM 722 C C . LYS A 1 91 ? -10.585 15.137 5.840 1.00 84.94 91 LYS A C 1
ATOM 724 O O . LYS A 1 91 ? -11.640 14.622 5.521 1.00 84.94 91 LYS A O 1
ATOM 729 N N . ASN A 1 92 ? -9.958 16.017 5.067 1.00 88.00 92 ASN A N 1
ATOM 730 C CA . ASN A 1 92 ? -10.429 16.499 3.775 1.00 88.00 92 ASN A CA 1
ATOM 731 C C . ASN A 1 92 ? -9.653 15.881 2.599 1.00 88.00 92 ASN A C 1
ATOM 733 O O . ASN A 1 92 ? -9.521 16.514 1.554 1.00 88.00 92 ASN A O 1
ATOM 737 N N . LYS A 1 93 ? -9.055 14.701 2.780 1.00 87.06 93 LYS A N 1
ATOM 738 C CA . LYS A 1 93 ? -8.194 14.048 1.788 1.00 87.06 93 LYS A CA 1
ATOM 739 C C . LYS A 1 93 ? -8.648 12.619 1.567 1.00 87.06 93 LYS A C 1
ATOM 741 O O . LYS A 1 93 ? -8.611 11.840 2.510 1.00 87.06 93 LYS A O 1
ATOM 746 N N . VAL A 1 94 ? -8.965 12.262 0.334 1.00 82.75 94 VAL A N 1
ATOM 747 C CA . VAL A 1 94 ? -9.243 10.882 -0.069 1.00 82.75 94 VAL A CA 1
ATOM 748 C C . VAL A 1 94 ? -8.041 10.343 -0.828 1.00 82.75 94 VAL A C 1
ATOM 750 O O . VAL A 1 94 ? -7.483 11.027 -1.682 1.00 82.75 94 VAL A O 1
ATOM 753 N N . TYR A 1 95 ? -7.634 9.120 -0.519 1.00 81.50 95 TYR A N 1
ATOM 754 C CA . TYR A 1 95 ? -6.588 8.396 -1.220 1.00 81.50 95 TYR A CA 1
ATOM 755 C C . TYR A 1 95 ? -7.228 7.293 -2.059 1.00 81.50 95 TYR A C 1
ATOM 757 O O . TYR A 1 95 ? -7.978 6.467 -1.541 1.00 81.50 95 TYR A O 1
ATOM 765 N N . VAL A 1 96 ? -6.916 7.274 -3.350 1.00 84.06 96 VAL A N 1
ATOM 766 C CA . VAL A 1 96 ? -7.353 6.264 -4.313 1.00 84.06 96 VAL A CA 1
ATOM 767 C C . VAL A 1 96 ? -6.131 5.459 -4.735 1.00 84.06 96 VAL A C 1
ATOM 769 O O . VAL A 1 96 ? -5.157 6.005 -5.249 1.00 84.06 96 VAL A O 1
ATOM 772 N N . ARG A 1 97 ? -6.165 4.151 -4.501 1.00 84.81 97 ARG A N 1
ATOM 773 C CA . ARG A 1 97 ? -5.181 3.205 -5.015 1.00 84.81 97 ARG A CA 1
ATOM 774 C C . ARG A 1 97 ? -5.382 3.069 -6.520 1.00 84.81 97 ARG A C 1
ATOM 776 O O . ARG A 1 97 ? -6.474 2.710 -6.944 1.00 84.81 97 ARG A O 1
ATOM 783 N N . VAL A 1 98 ? -4.344 3.315 -7.311 1.00 89.62 98 VAL A N 1
ATOM 784 C CA . VAL A 1 98 ? -4.341 3.136 -8.771 1.00 89.62 98 VAL A CA 1
ATOM 785 C C . VAL A 1 98 ? -3.249 2.142 -9.138 1.00 89.62 98 VAL A C 1
ATOM 787 O O . VAL A 1 98 ? -2.075 2.398 -8.891 1.00 89.62 98 VAL A O 1
ATOM 790 N N . GLU A 1 99 ? -3.632 0.998 -9.691 1.00 86.06 99 GLU A N 1
ATOM 791 C CA . GLU A 1 99 ? -2.750 -0.121 -10.008 1.00 86.06 99 GLU A CA 1
ATOM 792 C C . GLU A 1 99 ? -2.362 -0.146 -11.488 1.00 86.06 99 GLU A C 1
ATOM 794 O O . GLU A 1 99 ? -3.211 -0.036 -12.377 1.00 86.06 99 GLU A O 1
ATOM 799 N N . PHE A 1 100 ? -1.075 -0.369 -11.734 1.00 92.00 100 PHE A N 1
ATOM 800 C CA . PHE A 1 100 ? -0.466 -0.628 -13.035 1.00 92.00 100 PHE A CA 1
ATOM 801 C C . PHE A 1 100 ? 0.277 -1.976 -13.000 1.00 92.00 100 PHE A C 1
ATOM 803 O O . PHE A 1 100 ? 0.265 -2.684 -11.993 1.00 92.00 100 PHE A O 1
ATOM 810 N N . GLU A 1 101 ? 0.924 -2.361 -14.100 1.00 84.12 101 GLU A N 1
ATOM 811 C CA . GLU A 1 101 ? 1.662 -3.631 -14.192 1.00 84.12 101 GLU A CA 1
ATOM 812 C C . GLU A 1 101 ? 2.859 -3.713 -13.247 1.00 84.12 101 GLU A C 1
ATOM 814 O O . GLU A 1 101 ? 3.110 -4.776 -12.683 1.00 84.12 101 GLU A O 1
ATOM 819 N N . LYS A 1 102 ? 3.592 -2.610 -13.079 1.00 79.94 102 LYS A N 1
ATOM 820 C CA . LYS A 1 102 ? 4.848 -2.580 -12.315 1.00 79.94 102 LYS A CA 1
ATOM 821 C C . LYS A 1 102 ? 4.704 -2.002 -10.907 1.00 79.94 102 LYS A C 1
ATOM 823 O O . LYS A 1 102 ? 5.544 -2.271 -10.054 1.00 79.94 102 LYS A O 1
ATOM 828 N N . ALA A 1 103 ? 3.664 -1.209 -10.659 1.00 82.81 103 ALA A N 1
ATOM 829 C CA . ALA A 1 103 ? 3.501 -0.453 -9.423 1.00 82.81 103 ALA A CA 1
ATOM 830 C C . ALA A 1 103 ? 2.030 -0.139 -9.147 1.00 82.81 103 ALA A C 1
ATOM 832 O O . ALA A 1 103 ? 1.190 -0.187 -10.047 1.00 82.81 103 ALA A O 1
ATOM 833 N N . PHE A 1 104 ? 1.728 0.286 -7.922 1.00 85.81 104 PHE A N 1
ATOM 834 C CA . PHE A 1 104 ? 0.502 1.029 -7.649 1.00 85.81 104 PHE A CA 1
ATOM 835 C C . PHE A 1 104 ? 0.825 2.383 -7.018 1.00 85.81 104 PHE A C 1
ATOM 837 O O . PHE A 1 104 ? 1.911 2.609 -6.493 1.00 85.81 104 PHE A O 1
ATOM 844 N N . TYR A 1 105 ? -0.132 3.297 -7.069 1.00 87.81 105 TYR A N 1
ATOM 845 C CA . TYR A 1 105 ? -0.009 4.655 -6.558 1.00 87.81 105 TYR A CA 1
ATOM 846 C C . TYR A 1 105 ? -1.141 4.962 -5.593 1.00 87.81 105 TYR A C 1
ATOM 848 O O . TYR A 1 105 ? -2.266 4.513 -5.793 1.00 87.81 105 TYR A O 1
ATOM 856 N N . ALA A 1 106 ? -0.856 5.772 -4.577 1.00 84.31 106 ALA A N 1
ATOM 857 C CA . ALA A 1 106 ? -1.868 6.373 -3.719 1.00 84.31 106 ALA A CA 1
ATOM 858 C C . ALA A 1 106 ? -2.176 7.790 -4.220 1.00 84.31 106 ALA A C 1
ATOM 860 O O . ALA A 1 106 ? -1.542 8.764 -3.804 1.00 84.31 106 ALA A O 1
ATOM 861 N N . PHE A 1 107 ? -3.151 7.910 -5.119 1.00 91.50 107 PHE A N 1
ATOM 862 C CA . PHE A 1 107 ? -3.607 9.202 -5.613 1.00 91.50 107 PHE A CA 1
ATOM 863 C C . PHE A 1 107 ? -4.316 9.932 -4.481 1.00 91.50 107 PHE A C 1
ATOM 865 O O . PHE A 1 107 ? -5.355 9.487 -4.009 1.00 91.50 107 PHE A O 1
ATOM 872 N N . ARG A 1 108 ? -3.773 11.061 -4.039 1.00 90.38 108 ARG A N 1
ATOM 873 C CA . ARG A 1 108 ? -4.372 11.907 -3.011 1.00 90.38 108 ARG A CA 1
ATOM 874 C C . ARG A 1 108 ? -5.215 12.996 -3.660 1.00 90.38 108 ARG A C 1
ATOM 876 O O . ARG A 1 108 ? -4.688 13.847 -4.377 1.00 90.38 108 ARG A O 1
ATOM 883 N N . ILE A 1 109 ? -6.499 13.005 -3.340 1.00 95.50 109 ILE A N 1
ATOM 884 C CA . ILE A 1 109 ? -7.478 14.004 -3.747 1.00 95.50 109 ILE A CA 1
ATOM 885 C C . ILE A 1 109 ? -7.837 14.824 -2.509 1.00 95.50 109 ILE A C 1
ATOM 887 O O . ILE A 1 109 ? -8.337 14.286 -1.524 1.00 95.50 109 ILE A O 1
ATOM 891 N N . ASN A 1 110 ? -7.576 16.127 -2.545 1.00 94.19 110 ASN A N 1
ATOM 892 C CA . ASN A 1 110 ? -7.953 17.041 -1.471 1.00 94.19 110 ASN A CA 1
ATOM 893 C C . ASN A 1 110 ? -9.302 17.691 -1.788 1.00 94.19 110 ASN A C 1
ATOM 895 O O . ASN A 1 110 ? -9.574 18.019 -2.942 1.00 94.19 110 ASN A O 1
ATOM 899 N N . PHE A 1 111 ? -10.095 17.948 -0.754 1.00 96.75 111 PHE A N 1
ATOM 900 C CA . PHE A 1 111 ? -11.379 18.634 -0.828 1.00 96.75 111 PHE A CA 1
ATOM 901 C C . PHE A 1 111 ? -11.334 19.945 -0.043 1.00 96.75 111 PHE A C 1
ATOM 903 O O . PHE A 1 111 ? -10.664 20.047 0.989 1.00 96.75 111 PHE A O 1
ATOM 910 N N . ASP A 1 112 ? -12.008 20.975 -0.546 1.00 96.25 112 ASP A N 1
ATOM 911 C CA . ASP A 1 112 ? -12.293 22.186 0.228 1.00 96.25 112 ASP A CA 1
ATOM 912 C C . ASP A 1 112 ? -13.577 22.042 1.065 1.00 96.25 112 ASP A C 1
ATOM 914 O O . ASP A 1 112 ? -14.242 21.005 1.055 1.00 96.25 112 ASP A O 1
ATOM 918 N N . GLN A 1 113 ? -13.919 23.092 1.817 1.00 93.69 113 GLN A N 1
ATOM 919 C CA . GLN A 1 113 ? -15.091 23.111 2.700 1.00 93.69 113 GLN A CA 1
ATOM 920 C C . GLN A 1 113 ? -16.426 22.973 1.946 1.00 93.69 113 GLN A C 1
ATOM 922 O O . GLN A 1 113 ? -17.418 22.583 2.551 1.00 93.69 113 GLN A O 1
ATOM 927 N N . SER A 1 114 ? -16.454 23.251 0.637 1.00 93.06 114 SER A N 1
ATOM 928 C CA . SER A 1 114 ? -17.638 23.080 -0.216 1.00 93.06 114 SER A CA 1
ATOM 929 C C . SER A 1 114 ? -17.748 21.671 -0.817 1.00 93.06 114 SER A C 1
ATOM 931 O O . SER A 1 114 ? -18.676 21.380 -1.573 1.00 93.06 114 SER A O 1
ATOM 933 N N . GLY A 1 115 ? -16.794 20.782 -0.513 1.00 93.62 115 GLY A N 1
ATOM 934 C CA . GLY A 1 115 ? -16.740 19.434 -1.077 1.00 93.62 115 GLY A CA 1
ATOM 935 C C . GLY A 1 115 ? -16.355 19.416 -2.559 1.00 93.62 115 GLY A C 1
ATOM 936 O O . GLY A 1 115 ? -16.718 18.476 -3.278 1.00 93.62 115 GLY A O 1
ATOM 937 N N . LYS A 1 116 ? -15.651 20.454 -3.033 1.00 96.81 116 LYS A N 1
ATOM 938 C CA . LYS A 1 116 ? -15.018 20.499 -4.356 1.00 96.81 116 LYS A CA 1
ATOM 939 C C . LYS A 1 116 ? -13.557 20.077 -4.252 1.00 96.81 116 LYS A C 1
ATOM 941 O O . LYS A 1 116 ? -12.907 20.278 -3.227 1.00 96.81 116 LYS A O 1
ATOM 946 N N . ILE A 1 117 ? -13.039 19.476 -5.320 1.00 97.25 117 ILE A N 1
ATOM 947 C CA . ILE A 1 117 ? -11.653 19.013 -5.383 1.00 97.25 117 ILE A CA 1
ATOM 948 C C . ILE A 1 117 ? -10.736 20.236 -5.447 1.00 97.25 117 ILE A C 1
ATOM 950 O O . ILE A 1 117 ? -10.800 21.028 -6.387 1.00 97.25 117 ILE A O 1
ATOM 954 N N . SER A 1 118 ? -9.875 20.360 -4.442 1.00 96.75 118 SER A N 1
ATOM 955 C CA . SER A 1 118 ? -8.907 21.444 -4.262 1.00 96.75 118 SER A CA 1
ATOM 956 C C . SER A 1 118 ? -7.460 21.014 -4.522 1.00 96.75 118 SER A C 1
ATOM 958 O O . SER A 1 118 ? -6.554 21.841 -4.485 1.00 96.75 118 SER A O 1
ATOM 960 N N . GLY A 1 119 ? -7.226 19.728 -4.799 1.00 92.19 119 GLY A N 1
ATOM 961 C CA . GLY A 1 119 ? -5.917 19.212 -5.189 1.00 92.19 119 GLY A CA 1
ATOM 962 C C . GLY A 1 119 ? -5.978 17.766 -5.672 1.00 92.19 119 GLY A C 1
ATOM 963 O O . GLY A 1 119 ? -6.772 16.981 -5.162 1.00 92.19 119 GLY A O 1
ATOM 964 N N . LEU A 1 120 ? -5.115 17.419 -6.626 1.00 93.75 120 LEU A N 1
ATOM 965 C CA . LEU A 1 120 ? -4.937 16.069 -7.163 1.00 93.75 120 LEU A CA 1
ATOM 966 C C . LEU A 1 120 ? -3.437 15.767 -7.228 1.00 93.75 120 LEU A C 1
ATOM 968 O O . LEU A 1 120 ? -2.685 16.497 -7.870 1.00 93.75 120 LEU A O 1
ATOM 972 N N . PHE A 1 121 ? -2.999 14.706 -6.555 1.00 89.75 121 PHE A N 1
ATOM 973 C CA . PHE A 1 121 ? -1.592 14.313 -6.474 1.00 89.75 121 PHE A CA 1
ATOM 974 C C . PHE A 1 121 ? -1.478 12.814 -6.710 1.00 89.75 121 PHE A C 1
ATOM 976 O O . PHE A 1 121 ? -2.147 12.049 -6.028 1.00 89.75 121 PHE A O 1
ATOM 983 N N . THR A 1 122 ? -0.602 12.369 -7.606 1.00 82.25 122 THR A N 1
ATOM 984 C CA . THR A 1 122 ? -0.432 10.934 -7.898 1.00 82.25 122 THR A CA 1
ATOM 985 C C . THR A 1 122 ? 0.244 10.165 -6.759 1.00 82.25 122 THR A C 1
ATOM 987 O O . THR A 1 122 ? 0.169 8.945 -6.719 1.00 82.25 122 THR A O 1
ATOM 990 N N . GLY A 1 123 ? 0.904 10.861 -5.827 1.00 75.50 123 GLY A N 1
ATOM 991 C CA . GLY A 1 123 ? 1.761 10.227 -4.825 1.00 75.50 123 GLY A CA 1
ATOM 992 C C . GLY A 1 123 ? 3.031 9.631 -5.445 1.00 75.50 123 GLY A C 1
ATOM 993 O O . GLY A 1 123 ? 3.276 9.761 -6.648 1.00 75.50 123 GLY A O 1
ATOM 994 N N . ALA A 1 124 ? 3.859 9.004 -4.610 1.00 73.88 124 ALA A N 1
ATOM 995 C CA . ALA A 1 124 ? 4.982 8.200 -5.080 1.00 73.88 124 ALA A CA 1
ATOM 996 C C . ALA A 1 124 ? 4.485 6.830 -5.562 1.00 73.88 124 ALA A C 1
ATOM 998 O O . ALA A 1 124 ? 3.464 6.332 -5.081 1.00 73.88 124 ALA A O 1
ATOM 999 N N . ALA A 1 125 ? 5.225 6.223 -6.492 1.00 71.44 125 ALA A N 1
ATOM 1000 C CA . ALA A 1 125 ? 5.008 4.830 -6.854 1.00 71.44 125 ALA A CA 1
ATOM 1001 C C . ALA A 1 125 ? 5.288 3.972 -5.618 1.00 71.44 125 ALA A C 1
ATOM 1003 O O . ALA A 1 125 ? 6.402 3.996 -5.083 1.00 71.44 125 ALA A O 1
ATOM 1004 N N . ILE A 1 126 ? 4.279 3.237 -5.166 1.00 65.81 126 ILE A N 1
ATOM 1005 C CA . ILE A 1 126 ? 4.454 2.218 -4.148 1.00 65.81 126 ILE A CA 1
ATOM 1006 C C . ILE A 1 126 ? 4.714 0.921 -4.897 1.00 65.81 126 ILE A C 1
ATOM 1008 O O . ILE A 1 126 ? 3.831 0.289 -5.483 1.00 65.81 126 ILE A O 1
ATOM 1012 N N . THR A 1 127 ? 5.988 0.577 -4.920 1.00 64.12 127 THR A N 1
ATOM 1013 C CA . THR A 1 127 ? 6.492 -0.686 -5.429 1.00 64.12 127 THR A CA 1
ATOM 1014 C C . THR A 1 127 ? 6.864 -1.574 -4.246 1.00 64.12 127 THR A C 1
ATOM 1016 O O . THR A 1 127 ? 6.779 -1.150 -3.089 1.00 64.12 127 THR A O 1
ATOM 1019 N N . LYS A 1 128 ? 7.303 -2.809 -4.508 1.00 59.84 128 LYS A N 1
ATOM 1020 C CA . LYS A 1 128 ? 7.835 -3.672 -3.442 1.00 59.84 128 LYS A CA 1
ATOM 1021 C C . LYS A 1 128 ? 9.047 -3.041 -2.739 1.00 59.84 128 LYS A C 1
ATOM 1023 O O . LYS A 1 128 ? 9.323 -3.409 -1.604 1.00 59.84 128 LYS A O 1
ATOM 1028 N N . GLU A 1 129 ? 9.735 -2.105 -3.392 1.00 58.31 129 GLU A N 1
ATOM 1029 C CA . GLU A 1 129 ? 10.971 -1.461 -2.936 1.00 58.31 129 GLU A CA 1
ATOM 1030 C C . GLU A 1 129 ? 10.741 -0.202 -2.074 1.00 58.31 129 GLU A C 1
ATOM 1032 O O . GLU A 1 129 ? 11.619 0.159 -1.300 1.00 58.31 129 GLU A O 1
ATOM 1037 N N . ASN A 1 130 ? 9.567 0.443 -2.152 1.00 67.38 130 ASN A N 1
ATOM 1038 C CA . ASN A 1 130 ? 9.251 1.687 -1.419 1.00 67.38 130 ASN A CA 1
ATOM 1039 C C . ASN A 1 130 ? 8.189 1.505 -0.318 1.00 67.38 130 ASN A C 1
ATOM 1041 O O . ASN A 1 130 ? 7.512 2.459 0.072 1.00 67.38 130 ASN A O 1
ATOM 1045 N N . LEU A 1 131 ? 7.994 0.275 0.155 1.00 82.81 131 LEU A N 1
ATOM 1046 C CA . LEU A 1 131 ? 7.110 -0.005 1.286 1.00 82.81 131 LEU A CA 1
ATOM 1047 C C . LEU A 1 131 ? 7.659 0.623 2.579 1.00 82.81 131 LEU A C 1
ATOM 1049 O O . LEU A 1 131 ? 8.869 0.768 2.755 1.00 82.81 131 LEU A O 1
ATOM 1053 N N . GLU A 1 132 ? 6.768 0.984 3.505 1.00 88.12 132 GLU A N 1
ATOM 1054 C CA . GLU A 1 132 ? 7.193 1.350 4.860 1.00 88.12 132 GLU A CA 1
ATOM 1055 C C . GLU A 1 132 ? 7.741 0.113 5.573 1.00 88.12 132 GLU A C 1
ATOM 1057 O O . GLU A 1 132 ? 7.292 -1.001 5.319 1.00 88.12 132 GLU A O 1
ATOM 1062 N N . HIS A 1 133 ? 8.691 0.301 6.485 1.00 92.62 133 HIS A N 1
ATOM 1063 C CA . HIS A 1 133 ? 9.328 -0.798 7.202 1.00 92.62 133 HIS A CA 1
ATOM 1064 C C . HIS A 1 133 ? 8.976 -0.732 8.686 1.00 92.62 133 HIS A C 1
ATOM 1066 O O . HIS A 1 133 ? 9.054 0.327 9.316 1.00 92.62 133 HIS A O 1
ATOM 1072 N N . LEU A 1 134 ? 8.590 -1.870 9.260 1.00 94.81 134 LEU A N 1
ATOM 1073 C CA . LEU A 1 134 ? 8.514 -2.047 10.707 1.00 94.81 134 LEU A CA 1
ATOM 1074 C C . LEU A 1 134 ? 9.678 -2.916 11.168 1.00 94.81 134 LEU A C 1
ATOM 1076 O O . LEU A 1 134 ? 10.109 -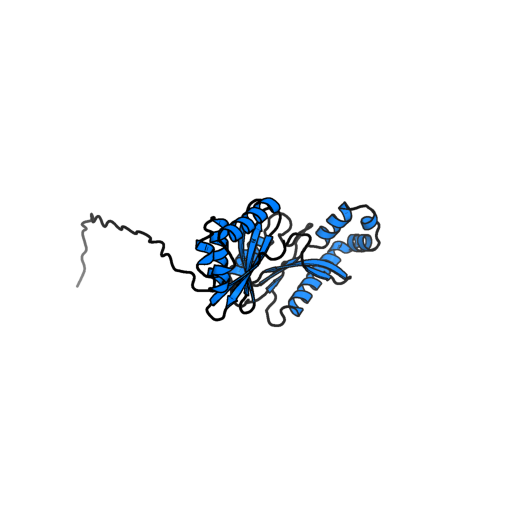3.815 10.454 1.00 94.81 134 LEU A O 1
ATOM 1080 N N . LYS A 1 135 ? 10.177 -2.663 12.376 1.00 96.00 135 LYS A N 1
ATOM 1081 C CA . LYS A 1 135 ? 11.241 -3.478 12.963 1.00 96.00 135 LYS A CA 1
ATOM 1082 C C . LYS A 1 135 ? 10.643 -4.676 13.686 1.00 96.00 135 LYS A C 1
ATOM 1084 O O . LYS A 1 135 ? 9.750 -4.511 14.522 1.00 96.00 135 LYS A O 1
ATOM 1089 N N . SER A 1 136 ? 11.151 -5.861 13.372 1.00 96.56 136 SER A N 1
ATOM 1090 C CA . SER A 1 136 ? 10.857 -7.077 14.119 1.00 96.56 136 SER A CA 1
ATOM 1091 C C . SER A 1 136 ? 11.603 -7.108 15.461 1.00 96.56 136 SER A C 1
ATOM 1093 O O . SER A 1 136 ? 12.300 -6.164 15.837 1.00 96.56 136 SER A O 1
ATOM 1095 N N . PHE A 1 137 ? 11.432 -8.194 16.215 1.00 95.62 137 PHE A N 1
ATOM 1096 C CA . PHE A 1 137 ? 11.958 -8.373 17.573 1.00 95.62 137 PHE A CA 1
ATOM 1097 C C . PHE A 1 137 ? 13.489 -8.276 17.676 1.00 95.62 137 PHE A C 1
ATOM 1099 O O . PHE A 1 137 ? 14.009 -7.961 18.741 1.00 95.62 137 PHE A O 1
ATOM 1106 N N . ASP A 1 138 ? 14.194 -8.571 16.590 1.00 94.06 138 ASP A N 1
ATOM 1107 C CA . ASP A 1 138 ? 15.650 -8.553 16.454 1.00 94.06 138 ASP A CA 1
ATOM 1108 C C . ASP A 1 138 ? 16.156 -7.356 15.636 1.00 94.06 138 ASP A C 1
ATOM 1110 O O . ASP A 1 138 ? 17.344 -7.256 15.355 1.00 94.06 138 ASP A O 1
ATOM 1114 N N . GLY A 1 139 ? 15.265 -6.431 15.273 1.00 94.12 139 GLY A N 1
ATOM 1115 C CA . GLY A 1 139 ? 15.594 -5.269 14.453 1.00 94.12 139 GLY A CA 1
ATOM 1116 C C . GLY A 1 139 ? 15.498 -5.508 12.947 1.00 94.12 139 GLY A C 1
ATOM 1117 O O . GLY A 1 139 ? 15.585 -4.525 12.214 1.00 94.12 139 GLY A O 1
ATOM 1118 N N . PHE A 1 140 ? 15.250 -6.745 12.493 1.00 93.56 140 PHE A N 1
ATOM 1119 C CA . PHE A 1 140 ? 15.054 -7.042 11.073 1.00 93.56 140 PHE A CA 1
ATOM 1120 C C . PHE A 1 140 ? 13.875 -6.238 10.516 1.00 93.56 140 PHE A C 1
ATOM 1122 O O . PHE A 1 140 ? 12.798 -6.197 11.122 1.00 93.56 140 PHE A O 1
ATOM 1129 N N . GLU A 1 141 ? 14.071 -5.589 9.373 1.00 94.00 141 GLU A N 1
ATOM 1130 C CA . GLU A 1 141 ? 13.059 -4.725 8.775 1.00 94.00 141 GLU A CA 1
ATOM 1131 C C . GLU A 1 141 ? 12.073 -5.535 7.930 1.00 94.00 141 GLU A C 1
ATOM 1133 O O . GLU A 1 141 ? 12.442 -6.259 7.009 1.00 94.00 141 GLU A O 1
ATOM 1138 N N . LEU A 1 142 ? 10.790 -5.416 8.264 1.00 95.56 142 LEU A N 1
ATOM 1139 C CA . LEU A 1 142 ? 9.685 -6.050 7.561 1.00 95.56 142 LEU A CA 1
ATOM 1140 C C . LEU A 1 142 ? 8.908 -4.972 6.797 1.00 95.56 142 LEU A C 1
ATOM 1142 O O . LEU A 1 142 ? 8.225 -4.154 7.428 1.00 95.56 142 LEU A O 1
ATOM 1146 N N . PRO A 1 143 ? 8.989 -4.957 5.456 1.00 94.31 143 PRO A N 1
ATOM 1147 C CA . PRO A 1 143 ? 8.162 -4.087 4.636 1.00 94.31 143 PRO A CA 1
ATOM 1148 C C . PRO A 1 143 ? 6.673 -4.352 4.884 1.00 94.31 143 PRO A C 1
ATOM 1150 O O . PRO A 1 143 ? 6.260 -5.509 4.969 1.00 94.31 143 PRO A O 1
ATOM 1153 N N . TYR A 1 144 ? 5.847 -3.315 4.971 1.00 93.81 144 TYR A N 1
ATOM 1154 C CA . TYR A 1 144 ? 4.411 -3.442 5.197 1.00 93.81 144 TYR A CA 1
ATOM 1155 C C . TYR A 1 144 ? 3.587 -2.419 4.414 1.00 93.81 144 TYR A C 1
ATOM 1157 O O . TYR A 1 144 ? 4.075 -1.386 3.957 1.00 93.81 144 TYR A O 1
ATOM 1165 N N . ILE A 1 145 ? 2.298 -2.724 4.277 1.00 90.31 145 ILE A N 1
ATOM 1166 C CA . ILE A 1 145 ? 1.273 -1.834 3.738 1.00 90.31 145 ILE A CA 1
ATOM 1167 C C . ILE A 1 145 ? 0.031 -1.866 4.632 1.00 90.31 145 ILE A C 1
ATOM 1169 O O . ILE A 1 145 ? -0.320 -2.903 5.202 1.00 90.31 145 ILE A O 1
ATOM 1173 N N . ILE A 1 146 ? -0.629 -0.715 4.742 1.00 91.88 146 ILE A N 1
ATOM 1174 C CA . ILE A 1 146 ? -1.924 -0.562 5.400 1.00 91.88 146 ILE A CA 1
ATOM 1175 C C . ILE A 1 146 ? -2.924 -0.035 4.377 1.00 91.88 146 ILE A C 1
ATOM 1177 O O . ILE A 1 146 ? -2.713 1.050 3.836 1.00 91.88 146 ILE A O 1
ATOM 1181 N N . ASP A 1 147 ? -4.030 -0.751 4.190 1.00 88.12 147 ASP A N 1
ATOM 1182 C CA . ASP A 1 147 ? -5.184 -0.259 3.433 1.00 88.12 147 ASP A CA 1
ATOM 1183 C C . ASP A 1 147 ? -6.364 -0.080 4.383 1.00 88.12 147 ASP A C 1
ATOM 1185 O O . ASP A 1 147 ? -6.559 -0.882 5.293 1.00 88.12 147 ASP A O 1
ATOM 1189 N N . SER A 1 148 ? -7.138 0.984 4.213 1.00 86.56 148 SER A N 1
ATOM 1190 C CA . SER A 1 148 ? -8.259 1.311 5.093 1.00 86.56 148 SER A CA 1
ATOM 1191 C C . S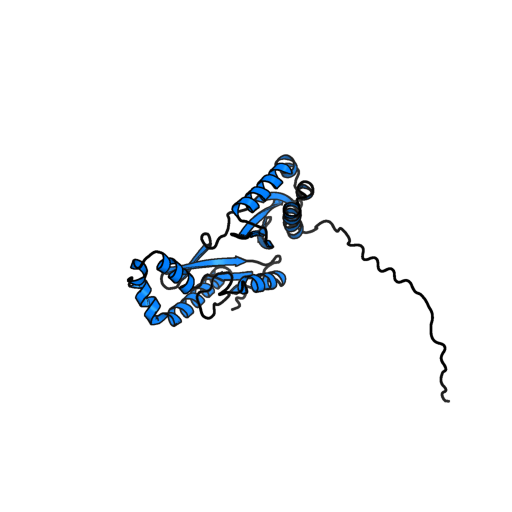ER A 1 148 ? -9.576 1.384 4.320 1.00 86.56 148 SER A C 1
ATOM 1193 O O . SER A 1 148 ? -9.581 1.645 3.118 1.00 86.56 148 SER A O 1
ATOM 1195 N N . PRO A 1 149 ? -10.706 1.139 4.997 1.00 83.94 149 PRO A N 1
ATOM 1196 C CA . PRO A 1 149 ? -12.024 1.231 4.407 1.00 83.94 149 PRO A CA 1
ATOM 1197 C C . PRO A 1 149 ? -12.459 2.687 4.270 1.00 83.94 149 PRO A C 1
ATOM 1199 O O . PRO A 1 149 ? -11.911 3.597 4.890 1.00 83.94 149 PRO A O 1
ATOM 1202 N N . GLU A 1 150 ? -13.488 2.873 3.456 1.00 70.50 150 GLU A N 1
ATOM 1203 C CA . GLU A 1 150 ? -14.070 4.170 3.113 1.00 70.50 150 GLU A CA 1
ATOM 1204 C C . GLU A 1 150 ? -14.764 4.871 4.265 1.00 70.50 150 GLU A C 1
ATOM 1206 O O . GLU A 1 150 ? -14.733 6.091 4.383 1.00 70.50 150 GLU A O 1
ATOM 1211 N N . SER A 1 151 ? -15.397 4.082 5.118 1.00 76.25 151 SER A N 1
ATOM 1212 C CA . SER A 1 151 ? -15.981 4.544 6.362 1.00 76.25 151 SER A CA 1
ATOM 1213 C C . SER A 1 151 ? -14.952 4.507 7.487 1.00 76.25 151 SER A C 1
ATOM 1215 O O . SER A 1 151 ? -13.897 3.885 7.370 1.00 76.25 151 SER A O 1
ATOM 1217 N N . GLN A 1 152 ? -15.315 5.062 8.646 1.00 82.69 152 GLN A N 1
ATOM 1218 C CA . GLN A 1 152 ? -14.596 4.772 9.884 1.00 82.69 152 GLN A CA 1
ATOM 1219 C C . GLN A 1 152 ? -14.397 3.255 10.028 1.00 82.69 152 GLN A C 1
ATOM 1221 O O . GLN A 1 152 ? -15.349 2.474 9.934 1.00 82.69 152 GLN A O 1
ATOM 1226 N N . SER A 1 153 ? -13.145 2.850 10.224 1.00 90.94 153 SER A N 1
ATOM 1227 C CA . SER A 1 153 ? -12.785 1.440 10.288 1.00 90.94 153 SER A CA 1
ATOM 1228 C C . SER A 1 153 ? -13.301 0.791 11.571 1.00 90.94 153 SER A C 1
ATOM 1230 O O . SER A 1 153 ? -13.148 1.329 12.673 1.00 90.94 153 SER A O 1
ATOM 1232 N N . ARG A 1 154 ? -13.912 -0.383 11.405 1.00 94.44 154 ARG A N 1
ATOM 1233 C CA . ARG A 1 154 ? -14.529 -1.205 12.456 1.00 94.44 154 ARG A CA 1
ATOM 1234 C C . ARG A 1 154 ? -13.505 -2.042 13.223 1.00 94.44 154 ARG A C 1
ATOM 1236 O O . ARG A 1 154 ? -13.839 -2.618 14.252 1.00 94.44 154 ARG A O 1
ATOM 1243 N N . GLY A 1 155 ? -12.285 -2.136 12.705 1.00 97.25 155 GLY A N 1
ATOM 1244 C CA . GLY A 1 155 ? -11.224 -2.986 13.223 1.00 97.25 155 GLY A CA 1
ATOM 1245 C C . GLY A 1 155 ? -10.127 -3.204 12.192 1.00 97.25 155 GLY A C 1
ATOM 1246 O O . GLY A 1 155 ? -10.260 -2.813 11.031 1.00 97.25 155 GLY A O 1
ATOM 1247 N N . VAL A 1 156 ? -9.048 -3.851 12.617 1.00 98.06 156 VAL A N 1
ATOM 1248 C CA . VAL A 1 156 ? -7.868 -4.089 11.783 1.00 98.06 156 VAL A CA 1
ATOM 1249 C C . VAL A 1 156 ? -7.631 -5.583 11.635 1.00 98.06 156 VAL A C 1
ATOM 1251 O O 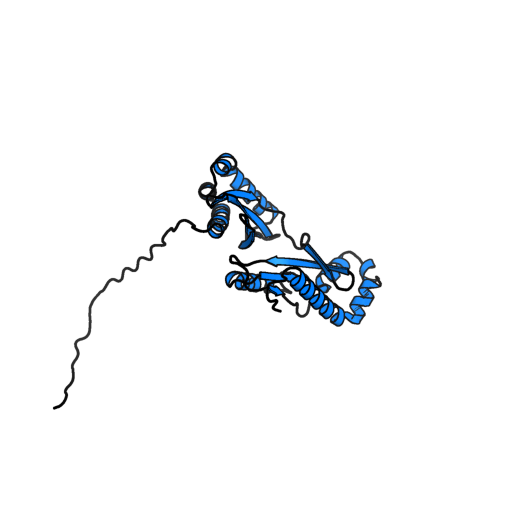. VAL A 1 156 ? -7.432 -6.262 12.636 1.00 98.06 156 VAL A O 1
ATOM 1254 N N . PHE A 1 157 ? -7.594 -6.086 10.405 1.00 98.38 157 PHE A N 1
ATOM 1255 C CA . PHE A 1 157 ? -7.110 -7.431 10.096 1.00 98.38 157 PHE A CA 1
ATOM 1256 C C . PHE A 1 157 ? -5.609 -7.401 9.812 1.00 98.38 157 PHE A C 1
ATOM 1258 O O . PHE A 1 157 ? -5.155 -6.712 8.897 1.00 98.38 157 PHE A O 1
ATOM 1265 N N . VAL A 1 158 ? -4.833 -8.156 10.583 1.00 98.12 158 VAL A N 1
ATOM 1266 C CA . VAL A 1 158 ? -3.398 -8.352 10.369 1.00 98.12 158 VAL A CA 1
ATOM 1267 C C . VAL A 1 158 ? -3.196 -9.687 9.670 1.00 98.12 158 VAL A C 1
ATOM 1269 O O . VAL A 1 158 ? -3.432 -10.735 10.254 1.00 98.12 158 VAL A O 1
ATOM 1272 N N . PHE A 1 159 ? -2.728 -9.654 8.427 1.00 96.56 159 PHE A N 1
ATOM 1273 C CA . PHE A 1 159 ? -2.573 -10.859 7.620 1.00 96.56 159 PHE A CA 1
ATOM 1274 C C . PHE A 1 159 ? -1.336 -11.637 8.050 1.00 96.56 159 PHE A C 1
ATOM 1276 O O . PHE A 1 159 ? -0.214 -11.165 7.862 1.00 96.56 159 PHE A O 1
ATOM 1283 N N . ILE A 1 160 ? -1.535 -12.838 8.590 1.00 94.88 160 ILE A N 1
ATOM 1284 C CA . ILE A 1 160 ? -0.445 -13.735 8.973 1.00 94.88 160 ILE A CA 1
ATOM 1285 C C . ILE A 1 160 ? -0.105 -14.670 7.814 1.00 94.88 160 ILE A C 1
ATOM 1287 O O . ILE A 1 160 ? -0.963 -15.349 7.253 1.00 94.88 160 ILE A O 1
ATOM 1291 N N . HIS A 1 161 ? 1.175 -14.705 7.453 1.00 90.75 161 HIS A N 1
ATOM 1292 C CA . HIS A 1 161 ? 1.658 -15.543 6.360 1.00 90.75 161 HIS A CA 1
ATOM 1293 C C . HIS A 1 161 ? 1.640 -17.031 6.690 1.00 90.75 161 HIS A C 1
ATOM 1295 O O . HIS A 1 161 ? 1.977 -17.444 7.799 1.00 90.75 161 HIS A O 1
ATOM 1301 N N . GLY A 1 162 ? 1.341 -17.835 5.670 1.00 86.06 162 GLY A N 1
ATOM 1302 C CA . GLY A 1 162 ? 1.509 -19.283 5.699 1.00 86.06 162 GLY A CA 1
ATOM 1303 C C . GLY A 1 162 ? 2.934 -19.729 5.351 1.00 86.06 162 GLY A C 1
ATOM 1304 O O . GLY A 1 162 ? 3.931 -19.041 5.609 1.00 86.06 162 GLY A O 1
ATOM 1305 N N . SER A 1 163 ? 3.029 -20.919 4.755 1.00 81.19 163 SER A N 1
ATOM 1306 C CA . SER A 1 163 ? 4.294 -21.470 4.262 1.00 81.19 163 SER A CA 1
ATOM 1307 C C . SER A 1 163 ? 4.826 -20.697 3.045 1.00 81.19 163 SER A C 1
ATOM 1309 O O . SER A 1 163 ? 4.073 -20.039 2.328 1.00 81.19 163 SER A O 1
ATOM 1311 N N . GLY A 1 164 ? 6.139 -20.785 2.825 1.00 81.75 164 GLY A N 1
ATOM 1312 C CA . GLY A 1 164 ? 6.833 -20.129 1.716 1.00 81.75 164 GLY A CA 1
ATOM 1313 C C . GLY A 1 164 ? 7.170 -18.646 1.948 1.00 81.75 164 GLY A C 1
ATOM 1314 O O . GLY A 1 164 ? 6.829 -18.083 2.998 1.00 81.75 164 GLY A O 1
ATOM 1315 N N . PRO A 1 165 ? 7.913 -18.027 1.013 1.00 83.69 165 PRO A N 1
ATOM 1316 C CA . PRO A 1 165 ? 8.221 -16.599 1.001 1.00 83.69 165 PRO A CA 1
ATOM 1317 C C . PRO A 1 165 ? 7.050 -15.795 0.416 1.00 83.69 165 PRO A C 1
ATOM 1319 O O . PRO A 1 165 ? 6.859 -15.757 -0.793 1.00 83.69 165 PRO A O 1
ATOM 1322 N N . GLY A 1 166 ? 6.264 -15.145 1.277 1.00 87.75 166 GLY A N 1
ATOM 1323 C CA . GLY A 1 166 ? 5.109 -14.338 0.870 1.00 87.75 166 GLY A CA 1
ATOM 1324 C C . GLY A 1 166 ? 5.315 -12.839 1.064 1.00 87.75 166 GLY A C 1
ATOM 1325 O O . GLY A 1 166 ? 5.977 -12.406 2.009 1.00 87.75 166 GLY A O 1
ATOM 1326 N N . GLY A 1 167 ? 4.742 -12.041 0.161 1.00 90.00 167 GLY A N 1
ATOM 1327 C CA . GLY A 1 167 ? 4.777 -10.577 0.216 1.00 90.00 167 GLY A CA 1
ATOM 1328 C C . GLY A 1 167 ? 3.467 -9.964 0.704 1.00 90.00 167 GLY A C 1
ATOM 1329 O O . GLY A 1 167 ? 2.507 -10.670 0.993 1.00 90.00 167 GLY A O 1
ATOM 1330 N N . VAL A 1 168 ? 3.361 -8.638 0.699 1.00 90.00 168 VAL A N 1
ATOM 1331 C CA . VAL A 1 168 ? 2.103 -7.931 1.008 1.00 90.00 168 VAL A CA 1
ATOM 1332 C C . VAL A 1 168 ? 0.915 -8.382 0.139 1.00 90.00 168 VAL A C 1
ATOM 1334 O O . VAL A 1 168 ? -0.232 -8.248 0.554 1.00 90.00 168 VAL A O 1
ATOM 1337 N N . GLU A 1 169 ? 1.161 -8.951 -1.043 1.00 87.25 169 GLU A N 1
ATOM 1338 C CA . GLU A 1 169 ? 0.132 -9.516 -1.933 1.00 87.25 169 GLU A CA 1
ATOM 1339 C C . GLU A 1 169 ? -0.204 -10.999 -1.643 1.00 87.25 169 GLU A C 1
ATOM 1341 O O . GLU A 1 169 ? -1.234 -11.493 -2.098 1.00 87.25 169 GLU A O 1
ATOM 1346 N N . GLY A 1 170 ? 0.605 -11.706 -0.848 1.00 84.50 170 GLY A N 1
ATOM 1347 C CA . GLY A 1 170 ? 0.522 -13.153 -0.597 1.00 84.50 170 GLY A CA 1
ATOM 1348 C C . GLY A 1 170 ? 1.711 -13.932 -1.184 1.00 84.50 170 GLY A C 1
ATOM 1349 O O . GLY A 1 170 ? 2.656 -13.323 -1.690 1.00 84.50 170 GLY A O 1
ATOM 1350 N N . THR A 1 171 ? 1.684 -15.269 -1.080 1.00 72.50 171 THR A N 1
ATOM 1351 C CA . THR A 1 171 ? 2.773 -16.153 -1.552 1.00 72.50 171 THR A CA 1
ATOM 1352 C C . THR A 1 171 ? 2.766 -16.332 -3.072 1.00 72.50 171 THR A C 1
ATOM 1354 O O . THR A 1 171 ? 3.817 -16.151 -3.664 1.00 72.50 171 THR A O 1
ATOM 1357 N N . ASP A 1 172 ? 1.609 -16.553 -3.718 1.00 64.94 172 ASP A N 1
ATOM 1358 C CA . ASP A 1 172 ? 1.567 -16.809 -5.177 1.00 64.94 172 ASP A CA 1
ATOM 1359 C C . ASP A 1 172 ? 0.310 -16.294 -5.921 1.00 64.94 172 ASP A C 1
ATOM 1361 O O . ASP A 1 172 ? 0.281 -16.285 -7.149 1.00 64.94 172 ASP A O 1
ATOM 1365 N N . THR A 1 173 ? -0.749 -15.846 -5.228 1.00 63.94 173 THR A N 1
ATOM 1366 C CA . THR A 1 173 ? -2.087 -15.653 -5.847 1.00 63.94 173 THR A CA 1
ATOM 1367 C C . THR A 1 173 ? -2.733 -14.279 -5.661 1.00 63.94 173 THR A C 1
ATOM 1369 O O . THR A 1 173 ? -3.944 -14.160 -5.819 1.00 63.94 173 THR A O 1
ATOM 1372 N N . LYS A 1 174 ? -1.992 -13.221 -5.299 1.00 79.25 174 LYS A N 1
ATOM 1373 C CA . LYS A 1 174 ? -2.587 -11.919 -4.903 1.00 79.25 174 LYS A CA 1
ATOM 1374 C C . LYS A 1 174 ? -3.718 -12.048 -3.858 1.00 79.25 174 LYS A C 1
ATOM 1376 O O . LYS A 1 174 ? -4.492 -11.113 -3.651 1.00 79.25 174 LYS A O 1
ATOM 1381 N N . LEU A 1 175 ? -3.811 -13.191 -3.172 1.00 86.50 175 LEU A N 1
ATOM 1382 C CA . LEU A 1 175 ? -4.921 -13.540 -2.292 1.00 86.50 175 LEU A CA 1
ATOM 1383 C C . LEU A 1 175 ? -5.076 -12.514 -1.175 1.00 86.50 175 LEU A C 1
ATOM 1385 O O . LEU A 1 175 ? -6.190 -12.112 -0.857 1.00 86.50 175 LEU A O 1
ATOM 1389 N N . PHE A 1 176 ? -3.961 -12.050 -0.606 1.00 91.62 176 PHE A N 1
ATOM 1390 C CA . PHE A 1 176 ? -4.015 -11.072 0.475 1.00 91.62 176 PHE A CA 1
ATOM 1391 C C . PHE A 1 176 ? -4.532 -9.724 -0.019 1.00 91.62 176 PHE A C 1
ATOM 1393 O O . PHE A 1 176 ? -5.303 -9.088 0.688 1.00 91.62 176 PHE A O 1
ATOM 1400 N N . SER A 1 177 ? -4.163 -9.300 -1.231 1.00 85.31 177 SER A N 1
ATOM 1401 C CA . SER A 1 177 ? -4.719 -8.082 -1.835 1.00 85.31 177 SER A CA 1
ATOM 1402 C C . SER A 1 177 ? -6.209 -8.202 -2.144 1.00 85.31 177 SER A C 1
ATOM 1404 O O . SER A 1 177 ? -6.950 -7.271 -1.843 1.00 85.31 177 SER A O 1
ATOM 1406 N N . GLU A 1 178 ? -6.665 -9.330 -2.690 1.00 89.25 178 GLU A N 1
ATOM 1407 C CA . GLU A 1 178 ? -8.084 -9.520 -3.019 1.00 89.25 178 GLU A CA 1
ATOM 1408 C C . GLU A 1 178 ? -8.950 -9.597 -1.756 1.00 89.25 178 GLU A C 1
ATOM 1410 O O . GLU A 1 178 ? -9.955 -8.897 -1.647 1.00 89.25 178 GLU A O 1
ATOM 1415 N N . ILE A 1 179 ? -8.523 -10.358 -0.742 1.00 93.12 179 ILE A N 1
ATOM 1416 C CA . ILE A 1 179 ? -9.224 -10.395 0.550 1.00 93.12 179 ILE A CA 1
ATOM 1417 C C . ILE A 1 179 ? -9.199 -9.011 1.205 1.00 93.12 179 ILE A C 1
ATOM 1419 O O . ILE A 1 179 ? -10.219 -8.572 1.732 1.00 93.12 179 ILE A O 1
ATOM 1423 N N . ALA A 1 180 ? -8.070 -8.294 1.157 1.00 91.56 180 ALA A N 1
ATOM 1424 C CA . ALA A 1 180 ? -7.991 -6.952 1.722 1.00 91.56 180 ALA A CA 1
ATOM 1425 C C . ALA A 1 180 ? -8.966 -5.982 1.054 1.00 91.56 180 ALA A C 1
ATOM 1427 O O . ALA A 1 180 ? -9.632 -5.210 1.741 1.00 91.56 180 ALA A O 1
ATOM 1428 N N . LYS A 1 181 ? -9.114 -6.068 -0.270 1.00 87.19 181 LYS A N 1
ATOM 1429 C CA . LYS A 1 181 ? -10.092 -5.280 -1.021 1.00 87.19 181 LYS A CA 1
ATOM 1430 C C . LYS A 1 181 ? -11.520 -5.551 -0.546 1.00 87.19 181 LYS A C 1
ATOM 1432 O O . LYS A 1 181 ? -12.263 -4.599 -0.312 1.00 87.19 181 LYS A O 1
ATOM 1437 N N . GLU A 1 182 ? -11.899 -6.814 -0.358 1.00 93.00 182 GLU A N 1
ATOM 1438 C CA . GLU A 1 182 ? -13.239 -7.163 0.132 1.00 93.00 182 GLU A CA 1
ATOM 1439 C C . GLU A 1 182 ? -13.452 -6.775 1.605 1.00 93.00 182 GLU A C 1
ATOM 1441 O O . GLU A 1 182 ? -14.506 -6.240 1.948 1.00 93.00 182 GLU A O 1
ATOM 1446 N N . LEU A 1 183 ? -12.444 -6.941 2.469 1.00 94.88 183 LEU A N 1
ATOM 1447 C CA . LEU A 1 183 ? -12.494 -6.491 3.868 1.00 94.88 183 LEU A CA 1
ATOM 1448 C C . LEU A 1 183 ? -12.645 -4.968 3.982 1.00 94.88 183 LEU A C 1
ATOM 1450 O O . LEU A 1 183 ? -13.445 -4.487 4.791 1.00 94.88 183 LEU A O 1
ATOM 1454 N N . ASN A 1 184 ? -11.944 -4.212 3.135 1.00 90.69 184 ASN A N 1
ATOM 1455 C CA . ASN A 1 184 ? -12.073 -2.758 3.072 1.00 90.69 184 ASN A CA 1
ATOM 1456 C C . ASN A 1 184 ? -13.496 -2.344 2.660 1.00 90.69 184 ASN A C 1
ATOM 1458 O O . ASN A 1 184 ? -14.063 -1.427 3.255 1.00 90.69 184 ASN A O 1
ATOM 1462 N N . LYS A 1 185 ? -14.127 -3.042 1.703 1.00 87.69 185 LYS A N 1
ATOM 1463 C CA . LYS A 1 185 ? -15.521 -2.757 1.305 1.00 87.69 185 LYS A CA 1
ATOM 1464 C C . LYS A 1 185 ? -16.518 -2.934 2.452 1.00 87.69 185 LYS A C 1
ATOM 1466 O O . LYS A 1 185 ? -17.500 -2.201 2.513 1.00 87.69 185 LYS A O 1
ATOM 1471 N N . VAL A 1 186 ? -16.276 -3.879 3.365 1.00 93.94 186 VAL A N 1
ATOM 1472 C CA . VAL A 1 186 ? -17.161 -4.145 4.520 1.00 93.94 186 VAL A CA 1
ATOM 1473 C C . VAL A 1 186 ? -16.729 -3.437 5.814 1.00 93.94 186 VAL A C 1
ATOM 1475 O O . VAL A 1 186 ? -17.292 -3.688 6.889 1.00 93.94 186 VAL A O 1
ATOM 1478 N N . GLY A 1 187 ? -15.774 -2.507 5.717 1.00 91.19 187 GLY A N 1
ATOM 1479 C CA . GLY A 1 187 ? -15.460 -1.565 6.786 1.00 91.19 187 GLY A CA 1
ATOM 1480 C C . GLY A 1 187 ? -14.283 -1.944 7.684 1.00 91.19 187 GLY A C 1
ATOM 1481 O O . GLY A 1 187 ? -14.241 -1.459 8.813 1.00 91.19 187 GLY A O 1
ATOM 1482 N N . PHE A 1 188 ? -13.337 -2.775 7.238 1.00 96.38 188 PHE A N 1
ATOM 1483 C CA . PHE A 1 188 ? -12.130 -3.101 8.012 1.00 96.38 188 PHE A CA 1
ATOM 1484 C C . PHE A 1 188 ? -10.860 -2.542 7.389 1.00 96.38 188 PHE A C 1
ATOM 1486 O O . PHE A 1 188 ? -10.712 -2.543 6.177 1.00 96.38 188 PHE A O 1
ATOM 1493 N N . THR A 1 189 ? -9.928 -2.105 8.234 1.00 94.75 189 THR A N 1
ATOM 1494 C CA . THR A 1 189 ? -8.548 -1.808 7.833 1.00 94.75 189 THR A CA 1
ATOM 1495 C C . THR A 1 189 ? -7.770 -3.112 7.741 1.00 94.75 189 THR A C 1
ATOM 1497 O O . THR A 1 189 ? -8.013 -4.042 8.508 1.00 94.75 189 THR A O 1
ATOM 1500 N N . THR A 1 190 ? -6.794 -3.181 6.847 1.00 96.50 190 THR A N 1
ATOM 1501 C CA . THR A 1 190 ? -5.895 -4.325 6.721 1.00 96.50 190 THR A CA 1
ATOM 1502 C C . THR A 1 190 ? -4.442 -3.904 6.880 1.00 96.50 190 THR A C 1
ATOM 1504 O O . THR A 1 190 ? -4.037 -2.839 6.420 1.00 96.50 190 THR A O 1
ATOM 1507 N N . LEU A 1 191 ? -3.657 -4.739 7.558 1.00 96.62 191 LEU A N 1
ATOM 1508 C CA . LEU A 1 191 ? -2.207 -4.639 7.670 1.00 96.62 191 LEU A CA 1
ATOM 1509 C C . LEU A 1 191 ? -1.601 -5.903 7.068 1.00 96.62 191 LEU A C 1
ATOM 1511 O O . LEU A 1 191 ? -1.834 -7.012 7.553 1.00 96.62 191 LEU A O 1
ATOM 1515 N N . ARG A 1 192 ? -0.805 -5.725 6.018 1.00 95.44 192 ARG A N 1
ATOM 1516 C CA . ARG A 1 192 ? -0.116 -6.802 5.301 1.00 95.44 192 ARG A CA 1
ATOM 1517 C C . ARG A 1 192 ? 1.376 -6.500 5.317 1.00 95.44 192 ARG A C 1
ATOM 1519 O O . ARG A 1 192 ? 1.761 -5.337 5.242 1.00 95.44 192 ARG A O 1
ATOM 1526 N N . TYR A 1 193 ? 2.218 -7.520 5.412 1.00 95.69 193 TYR A N 1
ATOM 1527 C CA . TYR A 1 193 ? 3.674 -7.355 5.467 1.00 95.69 193 TYR A CA 1
ATOM 1528 C C . TYR A 1 193 ? 4.378 -8.343 4.542 1.00 95.69 193 TYR A C 1
ATOM 1530 O O . TYR A 1 193 ? 3.791 -9.354 4.169 1.00 95.69 193 TYR A O 1
ATOM 1538 N N . ASN A 1 194 ? 5.614 -8.064 4.145 1.00 94.25 194 ASN A N 1
ATOM 1539 C CA . ASN A 1 194 ? 6.475 -9.059 3.523 1.00 94.25 194 ASN A CA 1
ATOM 1540 C C . ASN A 1 194 ? 7.050 -9.955 4.616 1.00 94.25 194 ASN A C 1
ATOM 1542 O O . ASN A 1 194 ? 7.588 -9.479 5.616 1.00 94.25 194 ASN A O 1
ATOM 1546 N N . LYS A 1 195 ? 6.957 -11.268 4.426 1.00 93.69 195 LYS A N 1
ATOM 1547 C CA . LYS A 1 195 ? 7.571 -12.230 5.334 1.00 93.69 195 LYS A CA 1
ATOM 1548 C C . LYS A 1 195 ? 9.091 -12.120 5.247 1.00 93.69 195 LYS A C 1
ATOM 1550 O O . LYS A 1 195 ? 9.644 -11.995 4.157 1.00 93.69 195 LYS A O 1
ATOM 1555 N N . ARG A 1 196 ? 9.775 -12.284 6.380 1.00 94.06 196 ARG A N 1
ATOM 1556 C CA . ARG A 1 196 ? 11.242 -12.290 6.462 1.00 94.06 196 ARG A CA 1
ATOM 1557 C C . ARG A 1 196 ? 11.909 -13.186 5.418 1.00 94.06 196 ARG A C 1
ATOM 1559 O O . ARG A 1 196 ? 12.884 -12.772 4.811 1.00 94.06 196 ARG A O 1
ATOM 1566 N N . SER A 1 197 ? 11.377 -14.385 5.167 1.00 90.38 197 SER A N 1
ATOM 1567 C CA . SER A 1 197 ? 11.945 -15.304 4.171 1.00 90.38 197 SER A CA 1
ATOM 1568 C C . SER A 1 197 ? 11.900 -14.755 2.742 1.00 90.38 197 SER A C 1
ATOM 1570 O O . SER A 1 197 ? 12.768 -15.087 1.944 1.00 90.38 197 SER A O 1
ATOM 1572 N N . LEU A 1 198 ? 10.931 -13.894 2.408 1.00 91.19 198 LEU A N 1
ATOM 1573 C CA . LEU A 1 198 ? 10.920 -13.196 1.123 1.00 91.19 198 LEU A CA 1
ATOM 1574 C C . LEU A 1 198 ? 12.071 -12.188 1.036 1.00 91.19 198 LEU A C 1
ATOM 1576 O O . LEU A 1 198 ? 12.763 -12.150 0.025 1.00 91.19 198 LEU A O 1
ATOM 1580 N N . GLU A 1 199 ? 12.288 -11.392 2.084 1.00 90.06 199 GLU A N 1
ATOM 1581 C CA . GLU A 1 199 ? 13.368 -10.396 2.112 1.00 90.06 199 GLU A CA 1
ATOM 1582 C C . GLU A 1 199 ? 14.751 -11.053 2.153 1.00 90.06 199 GLU A C 1
ATOM 1584 O O . GLU A 1 199 ? 15.648 -10.655 1.416 1.00 90.06 199 GLU A O 1
ATOM 1589 N N . ILE A 1 200 ? 14.896 -12.135 2.918 1.00 88.69 200 ILE A N 1
ATOM 1590 C CA . ILE A 1 200 ? 16.103 -12.965 2.940 1.00 88.69 200 ILE A CA 1
ATOM 1591 C C . ILE A 1 200 ? 16.420 -13.519 1.554 1.00 88.69 200 ILE A C 1
ATOM 1593 O O . ILE A 1 200 ? 17.566 -13.431 1.133 1.00 88.69 200 ILE A O 1
ATOM 1597 N N . ASN A 1 201 ? 15.430 -14.020 0.810 1.00 85.50 201 ASN A N 1
ATOM 1598 C CA . ASN A 1 201 ? 15.661 -14.504 -0.553 1.00 85.50 201 ASN A CA 1
ATOM 1599 C C . ASN A 1 201 ? 16.148 -13.392 -1.497 1.00 85.50 201 ASN A C 1
ATOM 1601 O O . ASN A 1 201 ? 16.931 -13.660 -2.407 1.00 85.50 201 ASN A O 1
ATOM 1605 N N . LYS A 1 202 ? 15.722 -12.139 -1.290 1.00 84.75 202 LYS A N 1
ATOM 1606 C CA . LYS A 1 202 ? 16.244 -11.001 -2.062 1.00 84.75 202 LYS A CA 1
ATOM 1607 C C . LYS A 1 202 ? 17.693 -10.702 -1.690 1.00 84.75 202 LYS A C 1
ATOM 1609 O O . LYS A 1 202 ? 18.516 -10.574 -2.589 1.00 84.75 202 LYS A O 1
ATOM 1614 N N . LEU A 1 203 ? 18.017 -10.646 -0.398 1.00 83.62 203 LEU A N 1
ATOM 1615 C CA . LEU A 1 203 ? 19.390 -10.431 0.077 1.00 83.62 203 LEU A CA 1
ATOM 1616 C C . LEU A 1 203 ? 20.327 -11.550 -0.406 1.00 83.62 203 LEU A C 1
ATOM 1618 O O . LEU A 1 203 ? 21.403 -11.276 -0.925 1.00 83.62 203 LEU A O 1
ATOM 1622 N N . ALA A 1 204 ? 19.867 -12.801 -0.346 1.00 77.69 204 ALA A N 1
ATOM 1623 C CA . ALA A 1 204 ? 20.545 -13.977 -0.890 1.00 77.69 204 ALA A CA 1
ATOM 1624 C C . ALA A 1 204 ? 20.931 -13.826 -2.362 1.00 77.69 204 ALA A C 1
ATOM 1626 O O . ALA A 1 204 ? 22.014 -14.222 -2.783 1.00 77.69 204 ALA A O 1
ATOM 1627 N N . SER A 1 205 ? 20.011 -13.274 -3.158 1.00 75.25 205 SER A N 1
ATOM 1628 C CA . SER A 1 205 ? 20.203 -13.122 -4.599 1.00 75.25 205 SER A CA 1
ATOM 1629 C C . SER A 1 205 ? 21.258 -12.072 -4.960 1.00 75.25 205 SER A C 1
ATOM 1631 O O . SER A 1 205 ? 21.684 -12.015 -6.109 1.00 75.25 205 SER A O 1
ATOM 1633 N N . GLN A 1 206 ? 21.690 -11.257 -3.991 1.00 76.19 206 GLN A N 1
ATOM 1634 C CA . GLN A 1 206 ? 22.685 -10.202 -4.181 1.00 76.19 206 GLN A CA 1
ATOM 1635 C C . GLN A 1 206 ? 24.125 -10.668 -3.905 1.00 76.19 206 GLN A C 1
ATOM 1637 O O . GLN A 1 206 ? 25.056 -9.947 -4.253 1.00 76.19 206 GLN A O 1
ATOM 1642 N N . GLY A 1 207 ? 24.327 -11.859 -3.326 1.00 73.44 207 GLY A N 1
ATOM 1643 C CA . GLY A 1 207 ? 25.655 -12.426 -3.069 1.00 73.44 207 GLY A CA 1
ATOM 1644 C C . GLY A 1 207 ? 25.691 -13.404 -1.889 1.00 73.44 207 GLY A C 1
ATOM 1645 O O . GLY A 1 207 ? 24.745 -13.497 -1.107 1.00 73.44 207 GLY A O 1
ATOM 1646 N N . SER A 1 208 ? 26.800 -14.137 -1.746 1.00 74.69 208 SER A N 1
ATOM 1647 C CA . SER A 1 208 ? 26.990 -15.140 -0.683 1.00 74.69 208 SER A CA 1
ATOM 1648 C C . SER A 1 208 ? 27.296 -14.543 0.694 1.00 74.69 208 SER A C 1
ATOM 1650 O O . SER A 1 208 ? 27.043 -15.203 1.697 1.00 74.69 208 SER A O 1
ATOM 1652 N N . ASP A 1 209 ? 27.770 -13.298 0.772 1.00 83.88 209 ASP A N 1
ATOM 1653 C CA . ASP A 1 209 ? 28.187 -12.664 2.033 1.00 83.88 209 ASP A CA 1
ATOM 1654 C C . ASP A 1 209 ? 27.071 -12.661 3.089 1.00 83.88 209 ASP A C 1
ATOM 1656 O O . ASP A 1 209 ? 27.301 -12.939 4.267 1.00 83.88 209 ASP A O 1
ATOM 1660 N N . PHE A 1 210 ? 25.827 -12.406 2.667 1.00 80.75 210 PHE A N 1
ATOM 1661 C CA . PHE A 1 210 ? 24.678 -12.458 3.568 1.00 80.75 210 PHE A CA 1
ATOM 1662 C C . PHE A 1 210 ? 24.413 -13.881 4.078 1.00 80.75 210 PHE A C 1
ATOM 1664 O O . PHE A 1 210 ? 24.110 -14.063 5.257 1.00 80.75 210 PHE A O 1
ATOM 1671 N N . MET A 1 211 ? 24.574 -14.890 3.221 1.00 77.69 211 MET A N 1
ATOM 1672 C CA . MET A 1 211 ? 24.381 -16.302 3.574 1.00 77.69 211 MET A CA 1
ATOM 1673 C C . MET A 1 211 ? 25.424 -16.807 4.577 1.00 77.69 211 MET A C 1
ATOM 1675 O O . MET A 1 211 ? 25.145 -17.695 5.380 1.00 77.69 211 MET A O 1
ATOM 1679 N N . GLU A 1 212 ? 26.617 -16.220 4.582 1.00 87.88 212 GLU A N 1
ATOM 1680 C CA . GLU A 1 212 ? 27.672 -16.554 5.542 1.00 87.88 212 GLU A CA 1
ATOM 1681 C C . GLU A 1 212 ? 27.546 -15.791 6.870 1.00 87.88 212 GLU A C 1
ATOM 1683 O O . GLU A 1 212 ? 28.223 -16.130 7.850 1.00 87.88 212 GLU A O 1
ATOM 1688 N N . SER A 1 213 ? 26.657 -14.795 6.934 1.00 86.88 213 SER A N 1
ATOM 1689 C CA . SER A 1 213 ? 26.467 -13.955 8.113 1.00 86.88 213 SER A CA 1
ATOM 1690 C C . SER A 1 213 ? 25.912 -14.732 9.313 1.00 86.88 213 SER A C 1
ATOM 1692 O O . SER A 1 213 ? 25.099 -15.654 9.197 1.00 86.88 213 SER A O 1
ATOM 1694 N N . GLU A 1 214 ? 26.312 -14.315 10.516 1.00 89.06 214 GLU A N 1
ATOM 1695 C CA . GLU A 1 214 ? 25.762 -14.865 11.761 1.00 89.06 214 GLU A CA 1
ATOM 1696 C C . GLU A 1 214 ? 24.267 -14.569 11.926 1.00 89.06 214 GLU A C 1
ATOM 1698 O O . GLU A 1 214 ? 23.558 -15.312 12.602 1.00 89.06 214 GLU A O 1
ATOM 1703 N N . GLU A 1 215 ? 23.771 -13.498 11.306 1.00 85.06 215 GLU A N 1
ATOM 1704 C CA . GLU A 1 215 ? 22.346 -13.180 11.272 1.00 85.06 215 GLU A CA 1
ATOM 1705 C C . GLU A 1 215 ? 21.563 -14.240 10.490 1.00 85.06 215 GLU A C 1
ATOM 1707 O O . GLU A 1 215 ? 20.612 -14.820 11.023 1.00 85.06 215 GLU A O 1
ATOM 1712 N N . PHE A 1 216 ? 22.010 -14.567 9.273 1.00 86.19 216 PHE A N 1
ATOM 1713 C CA . PHE A 1 216 ? 21.373 -15.596 8.458 1.00 86.19 216 PHE A CA 1
ATOM 1714 C C . PHE A 1 216 ? 21.443 -16.975 9.123 1.00 86.19 216 PHE A C 1
ATOM 1716 O O . PHE A 1 216 ? 20.418 -17.639 9.249 1.00 86.19 216 PHE A O 1
ATOM 1723 N N . LYS A 1 217 ? 22.605 -17.385 9.647 1.00 89.06 217 LYS A N 1
ATOM 1724 C CA . LYS A 1 217 ? 22.760 -18.687 10.327 1.00 89.06 217 LYS A CA 1
ATOM 1725 C C . LYS A 1 217 ? 21.866 -18.837 11.561 1.00 89.06 217 LYS A C 1
ATOM 1727 O O . LYS A 1 217 ? 21.416 -19.942 11.870 1.00 89.06 217 LYS A O 1
ATOM 1732 N N . LYS A 1 218 ? 21.626 -17.751 12.307 1.00 89.62 218 LYS A N 1
ATOM 1733 C CA . LYS A 1 218 ? 20.691 -17.754 13.447 1.00 89.62 218 LYS A CA 1
ATOM 1734 C C . LYS A 1 218 ? 19.249 -17.901 12.984 1.00 89.62 218 LYS A C 1
ATOM 1736 O O . LYS A 1 218 ? 18.500 -18.656 13.599 1.00 89.62 218 LYS A O 1
ATOM 1741 N N . PHE A 1 219 ? 18.871 -17.193 11.922 1.00 89.81 219 PHE A N 1
ATOM 1742 C CA . PHE A 1 219 ? 17.558 -17.352 11.311 1.00 89.81 219 PHE A CA 1
ATOM 1743 C C . PHE A 1 219 ? 17.354 -18.782 10.795 1.00 89.81 219 PHE A C 1
ATOM 1745 O O . PHE A 1 219 ? 16.352 -19.399 11.139 1.00 89.81 219 PHE A O 1
ATOM 1752 N N . ASP A 1 220 ? 18.303 -19.318 10.026 1.00 88.50 220 ASP A N 1
ATOM 1753 C CA . ASP A 1 220 ? 18.211 -20.634 9.382 1.00 88.50 220 ASP A CA 1
ATOM 1754 C C . ASP A 1 220 ? 18.047 -21.773 10.401 1.00 88.50 220 ASP A C 1
ATOM 1756 O O . ASP A 1 220 ? 17.226 -22.670 10.223 1.00 88.50 220 ASP A O 1
ATOM 1760 N N . ARG A 1 221 ? 18.735 -21.680 11.544 1.00 92.56 221 ARG A N 1
ATOM 1761 C CA . ARG A 1 221 ? 18.624 -22.657 12.637 1.00 92.56 221 ARG A CA 1
ATOM 1762 C C . ARG A 1 221 ? 17.232 -22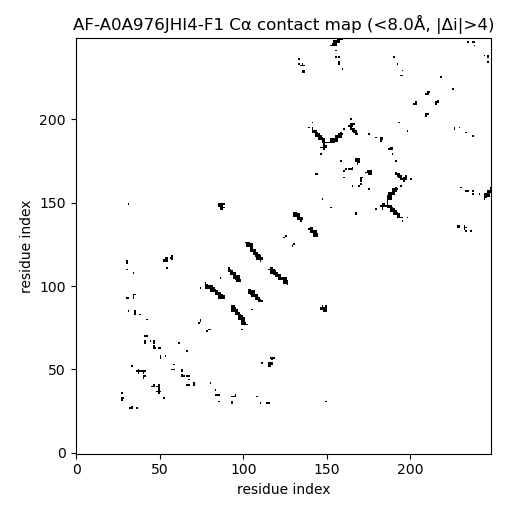.714 13.271 1.00 92.56 221 ARG A C 1
ATOM 1764 O O . ARG A 1 221 ? 16.768 -23.794 13.619 1.00 92.56 221 ARG A O 1
ATOM 1771 N N . ASP A 1 222 ? 16.584 -21.560 13.434 1.00 92.94 222 ASP A N 1
ATOM 1772 C CA . ASP A 1 222 ? 15.371 -21.400 14.247 1.00 92.94 222 ASP A CA 1
ATOM 1773 C C . ASP A 1 222 ? 14.219 -20.736 13.467 1.00 92.94 222 ASP A C 1
ATOM 1775 O O . ASP A 1 222 ? 13.388 -20.019 14.038 1.00 92.94 222 ASP A O 1
ATOM 1779 N N . PHE A 1 223 ? 14.139 -20.955 12.151 1.00 90.69 223 PHE A N 1
ATOM 1780 C CA . PHE A 1 223 ? 13.294 -20.153 11.257 1.00 90.69 223 PHE A CA 1
ATOM 1781 C C . PHE A 1 223 ? 11.806 -20.129 11.655 1.00 90.69 223 PHE A C 1
ATOM 1783 O O . PHE A 1 223 ? 11.148 -19.092 11.547 1.00 90.69 223 PHE A O 1
ATOM 1790 N N . TYR A 1 224 ? 11.267 -21.229 12.196 1.00 91.56 224 TYR A N 1
ATOM 1791 C CA . TYR A 1 224 ? 9.890 -21.274 12.708 1.00 91.56 224 TYR A CA 1
ATOM 1792 C C . TYR A 1 224 ? 9.664 -20.302 13.871 1.00 91.56 224 TYR A C 1
ATOM 1794 O O . TYR A 1 224 ? 8.648 -19.603 13.916 1.00 91.56 224 TYR A O 1
ATOM 1802 N N . LEU A 1 225 ? 10.614 -20.229 14.806 1.00 94.81 225 LEU A N 1
ATOM 1803 C CA . LEU A 1 225 ? 10.535 -19.318 15.943 1.00 94.81 225 LEU A CA 1
ATOM 1804 C C . LEU A 1 225 ? 10.612 -17.863 15.478 1.00 94.81 225 LEU A C 1
ATOM 1806 O O . LEU A 1 225 ? 9.882 -17.016 15.996 1.00 94.81 225 LEU A O 1
ATOM 1810 N N . TYR A 1 226 ? 11.453 -17.585 14.483 1.00 95.44 226 TYR A N 1
ATOM 1811 C CA . TYR A 1 226 ? 11.556 -16.269 13.861 1.00 95.44 226 TYR A CA 1
ATOM 1812 C C . TYR A 1 226 ? 10.229 -15.850 13.225 1.00 95.44 226 TYR A C 1
ATOM 1814 O O . TYR A 1 226 ? 9.744 -14.763 13.524 1.00 95.44 226 TYR A O 1
ATOM 1822 N N . PHE A 1 227 ? 9.567 -16.731 12.468 1.00 94.94 227 PHE A N 1
ATOM 1823 C CA . PHE A 1 227 ? 8.260 -16.425 11.874 1.00 94.94 227 PHE A CA 1
ATOM 1824 C C . PHE A 1 227 ? 7.176 -16.137 12.920 1.00 94.94 227 PHE A C 1
ATOM 1826 O O . PHE A 1 227 ? 6.401 -15.192 12.762 1.00 94.94 227 PHE A O 1
ATOM 1833 N N . ILE A 1 228 ? 7.135 -16.901 14.016 1.00 95.56 228 ILE A N 1
ATOM 1834 C CA . ILE A 1 228 ? 6.191 -16.654 15.119 1.00 95.56 228 ILE A CA 1
ATOM 1835 C C . ILE A 1 228 ? 6.469 -15.296 15.775 1.00 95.56 228 ILE A C 1
ATOM 1837 O O . ILE A 1 228 ? 5.544 -14.548 16.104 1.00 95.56 228 ILE A O 1
ATOM 1841 N N . ARG A 1 229 ? 7.745 -14.967 15.994 1.00 97.25 229 ARG A N 1
ATOM 1842 C CA . ARG A 1 229 ? 8.141 -13.702 16.620 1.00 97.25 229 ARG A CA 1
ATOM 1843 C C . ARG A 1 229 ? 7.932 -12.503 15.690 1.00 97.25 229 ARG A C 1
ATOM 1845 O O . ARG A 1 229 ? 7.521 -11.458 16.185 1.00 97.25 229 ARG A O 1
ATOM 1852 N N . ASP A 1 230 ? 8.111 -12.670 14.381 1.00 97.56 230 ASP A N 1
ATOM 1853 C CA . ASP A 1 230 ? 7.759 -11.679 13.358 1.00 97.56 230 ASP A CA 1
ATOM 1854 C C . ASP A 1 230 ? 6.271 -11.366 13.392 1.00 97.56 230 ASP A C 1
ATOM 1856 O O . ASP A 1 230 ? 5.886 -10.217 13.592 1.00 97.56 230 ASP A O 1
ATOM 1860 N N . ALA A 1 231 ? 5.428 -12.396 13.284 1.00 97.00 231 ALA A N 1
ATOM 1861 C CA . ALA A 1 231 ? 3.979 -12.244 13.364 1.00 97.00 231 ALA A CA 1
ATOM 1862 C C . ALA A 1 231 ? 3.573 -11.518 14.657 1.00 97.00 231 ALA A C 1
ATOM 1864 O O . ALA A 1 231 ? 2.780 -10.576 14.634 1.00 97.00 231 ALA A O 1
ATOM 1865 N N . ARG A 1 232 ? 4.186 -11.880 15.792 1.00 97.75 232 ARG A N 1
ATOM 1866 C CA . ARG A 1 232 ? 3.970 -11.179 17.063 1.00 97.75 232 ARG A CA 1
ATOM 1867 C C . ARG A 1 232 ? 4.379 -9.706 16.988 1.00 97.75 232 ARG A C 1
ATOM 1869 O O . ARG A 1 232 ? 3.622 -8.869 17.473 1.00 97.75 232 ARG A O 1
ATOM 1876 N N . ALA A 1 233 ? 5.534 -9.378 16.412 1.00 98.19 233 ALA A N 1
ATOM 1877 C CA . ALA A 1 233 ? 6.004 -7.999 16.282 1.00 98.19 233 ALA A CA 1
ATOM 1878 C C . ALA A 1 233 ? 5.039 -7.152 15.436 1.00 98.19 233 ALA A C 1
ATOM 1880 O O . ALA A 1 233 ? 4.668 -6.053 15.849 1.00 98.19 233 ALA A O 1
ATOM 1881 N N . VAL A 1 234 ? 4.547 -7.702 14.321 1.00 98.00 234 VAL A N 1
ATOM 1882 C CA . VAL A 1 234 ? 3.552 -7.051 13.453 1.00 98.00 234 VAL A CA 1
ATOM 1883 C C . VAL A 1 234 ? 2.243 -6.792 14.209 1.00 98.00 234 VAL A C 1
ATOM 1885 O O . VAL A 1 234 ? 1.693 -5.693 14.143 1.00 98.00 234 VAL A O 1
ATOM 1888 N N . VAL A 1 235 ? 1.758 -7.756 14.998 1.00 97.75 235 VAL A N 1
ATOM 1889 C CA . VAL A 1 235 ? 0.539 -7.580 15.808 1.00 97.75 235 VAL A CA 1
ATOM 1890 C C . VAL A 1 235 ? 0.730 -6.530 16.904 1.00 97.75 235 VAL A C 1
ATOM 1892 O O . VAL A 1 235 ? -0.168 -5.725 17.149 1.00 97.75 235 VAL A O 1
ATOM 1895 N N . GLN A 1 236 ? 1.892 -6.493 17.561 1.00 97.50 236 GLN A N 1
ATOM 1896 C CA . GLN A 1 236 ? 2.192 -5.456 18.557 1.00 97.50 236 GLN A CA 1
ATOM 1897 C C . GLN A 1 236 ? 2.294 -4.069 17.919 1.00 97.50 236 GLN A C 1
ATOM 1899 O O . GLN A 1 236 ? 1.786 -3.090 18.472 1.00 97.50 236 GLN A O 1
ATOM 1904 N N . PHE A 1 237 ? 2.890 -3.986 16.729 1.00 97.31 237 PHE A N 1
ATOM 1905 C CA . PHE A 1 237 ? 2.888 -2.775 15.921 1.00 97.31 237 PHE A CA 1
ATOM 1906 C C . PHE A 1 237 ? 1.454 -2.316 15.609 1.00 97.31 237 PHE A C 1
ATOM 1908 O O . PHE A 1 237 ? 1.129 -1.152 15.855 1.00 97.31 237 PHE A O 1
ATOM 1915 N N . ALA A 1 238 ? 0.575 -3.226 15.172 1.00 96.94 238 ALA A N 1
ATOM 1916 C CA . ALA A 1 238 ? -0.830 -2.922 14.906 1.00 96.94 238 ALA A CA 1
ATOM 1917 C C . ALA A 1 238 ? -1.548 -2.391 16.157 1.00 96.94 238 ALA A C 1
ATOM 1919 O O . ALA A 1 238 ? -2.134 -1.313 16.111 1.00 96.94 238 ALA A O 1
ATOM 1920 N N . LYS A 1 239 ? -1.423 -3.075 17.302 1.00 96.94 239 LYS A N 1
ATOM 1921 C CA . LYS A 1 239 ? -2.012 -2.635 18.582 1.00 96.94 239 LYS A CA 1
ATOM 1922 C C . LYS A 1 239 ? -1.539 -1.243 19.002 1.00 96.94 239 LYS A C 1
ATOM 1924 O O . LYS A 1 239 ? -2.324 -0.441 19.495 1.00 96.94 239 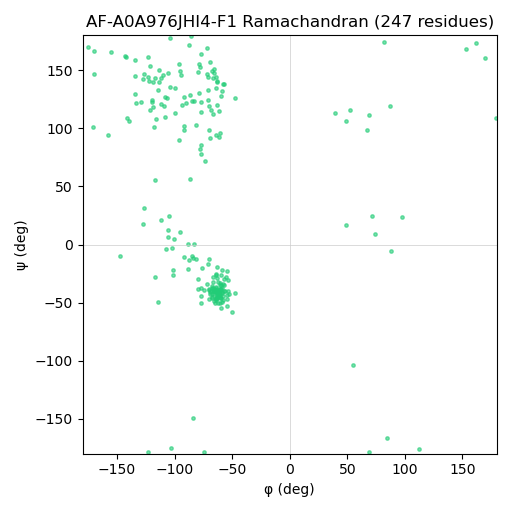LYS A O 1
ATOM 1929 N N . LYS A 1 240 ? -0.254 -0.935 18.802 1.00 96.00 240 LYS A N 1
ATOM 1930 C CA . LYS A 1 240 ? 0.303 0.386 19.122 1.00 96.00 240 LYS A CA 1
ATOM 1931 C C . LYS A 1 240 ? -0.208 1.473 18.175 1.00 96.00 240 LYS A C 1
ATOM 1933 O O . LYS A 1 240 ? -0.410 2.602 18.621 1.00 96.00 240 LYS A O 1
ATOM 1938 N N . LYS A 1 241 ? -0.358 1.156 16.886 1.00 94.62 241 LYS A N 1
ATOM 1939 C CA . LYS A 1 241 ? -0.777 2.105 15.846 1.00 94.62 241 LYS A CA 1
ATOM 1940 C C . LYS A 1 241 ? -2.285 2.375 15.881 1.00 94.62 241 LYS A C 1
ATOM 1942 O O . LYS A 1 241 ? -2.687 3.517 15.692 1.00 94.62 241 LYS A O 1
ATOM 1947 N N . PHE A 1 242 ? -3.089 1.355 16.169 1.00 94.62 242 PHE A N 1
ATOM 1948 C CA . PHE A 1 242 ? -4.553 1.380 16.136 1.00 94.62 242 PHE A CA 1
ATOM 1949 C C . PHE A 1 242 ? -5.144 1.134 17.532 1.00 94.62 242 PHE A C 1
ATOM 1951 O O . PHE A 1 242 ? -5.922 0.206 17.736 1.00 94.62 242 PHE A O 1
ATOM 1958 N N . LYS A 1 243 ? -4.730 1.950 18.512 1.00 88.31 243 LYS A N 1
ATOM 1959 C CA . LYS A 1 243 ? -4.976 1.722 19.953 1.00 88.31 243 LYS A CA 1
ATOM 1960 C C . LYS A 1 243 ? -6.443 1.508 20.333 1.00 88.31 243 LYS A C 1
ATOM 1962 O O . LYS A 1 243 ? -6.709 0.769 21.274 1.00 88.31 243 LYS A O 1
ATOM 1967 N N . ASP A 1 244 ? -7.360 2.118 19.589 1.00 90.75 244 ASP A N 1
ATOM 1968 C CA . ASP A 1 244 ? -8.794 2.130 19.895 1.00 90.75 244 ASP A CA 1
ATOM 1969 C C . ASP A 1 244 ? -9.613 1.214 18.972 1.00 90.75 244 ASP A C 1
ATOM 1971 O O . ASP A 1 244 ? -10.838 1.303 18.925 1.00 90.75 244 ASP A O 1
ATOM 1975 N N . GLN A 1 245 ? -8.950 0.343 18.203 1.00 92.88 245 GLN A N 1
ATOM 1976 C CA . GLN A 1 245 ? -9.607 -0.558 17.259 1.00 92.88 245 GLN A CA 1
ATOM 1977 C C . GLN A 1 245 ? -9.349 -2.026 17.615 1.00 92.88 245 GLN A C 1
ATOM 1979 O O . GLN A 1 245 ? -8.224 -2.388 17.973 1.00 92.88 245 GLN A O 1
ATOM 1984 N N . PRO A 1 246 ? -10.361 -2.906 17.492 1.00 97.44 246 PRO A N 1
ATOM 1985 C CA . PRO A 1 246 ? -10.146 -4.336 17.654 1.00 97.44 246 PRO A CA 1
ATOM 1986 C C . PRO A 1 246 ? -9.197 -4.856 16.566 1.00 97.44 246 PRO A C 1
ATOM 1988 O O . PRO A 1 246 ? -9.276 -4.445 15.406 1.00 97.44 246 PRO A O 1
ATOM 1991 N N . ILE A 1 247 ? -8.304 -5.767 16.956 1.00 98.00 247 ILE A N 1
ATOM 1992 C CA . ILE A 1 247 ? -7.323 -6.396 16.067 1.00 98.00 247 ILE A CA 1
ATOM 1993 C C . ILE A 1 247 ? -7.724 -7.854 15.826 1.00 98.00 247 ILE A C 1
ATOM 1995 O O . ILE A 1 247 ? -7.890 -8.612 16.783 1.00 98.00 247 ILE A O 1
ATOM 1999 N N . TYR A 1 248 ? -7.826 -8.233 14.557 1.00 97.81 248 TYR A N 1
ATOM 2000 C CA . TYR A 1 248 ? -8.129 -9.573 14.057 1.00 97.81 248 TYR A CA 1
ATOM 2001 C C . TYR A 1 248 ? -6.911 -10.142 13.323 1.00 97.81 248 TYR A C 1
ATOM 2003 O O . TYR A 1 248 ? -6.125 -9.375 12.761 1.00 97.81 248 TYR A O 1
ATOM 2011 N N . LEU A 1 249 ? -6.754 -11.467 13.342 1.00 94.38 249 LEU A N 1
ATOM 2012 C CA . LEU A 1 249 ? -5.668 -12.212 12.692 1.00 94.38 249 LEU 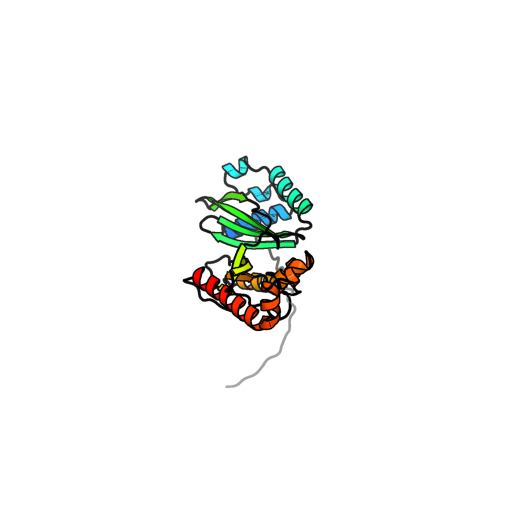A CA 1
ATOM 2013 C C . LEU A 1 249 ? -6.247 -13.188 11.669 1.00 94.38 249 LEU A C 1
ATOM 2015 O O . LEU A 1 249 ? -7.316 -13.757 11.987 1.00 94.38 249 LEU A O 1
#

Mean predicted aligned error: 13.56 Å

Foldseek 3Di:
DDDDDDDDDDDDDPDPPPPPPDPPPDDDDALQSLVVVLVVCLLVLVLVSSCPQADPVCNVVDDSVNSNVVSVVCCVVQNAWDDKAWFDDDDQWTWMWTDHNAFIFTWIFGADPVSGTHDTDRHDTDGLVPADWDAFPVRDTKGKDKGFAPDAAQAEEEDQADDDFAAQLHHPDNVNVVVQVVNSPVRHMYMGIGQPRNVLVVVVVVDCPSVPDPVNVVCVVPVVVRSVRRSVSSQVVRCVVVVPHHYHD

pLDDT: mean 84.08, std 17.31, range [33.59, 98.38]

Sequence (249 aa):
MNKLLLIMSVLFGLISCSTSSEKQNQQPNTNKEKAIHVVDHMVSGEYESAKKNFNELMMRALTPEMIKNVWERLVAKEGKYKGHGFLNEQKNKVYVRVEFEKAFYAFRINFDQSGKISGLFTGAAITKENLEHLKSFDGFELPYIIDSPESQSRGVFVFIHGSGPGGVEGTDTKLFSEIAKELNKVGFTTLRYNKRSLEINKLASQGSDFMESEEFKKFDRDFYLYFIRDARAVVQFAKKKFKDQPIYL

Nearest PDB structures (foldseek):
  7q4j-assembly1_A  TM=7.508E-01  e=2.101E-03  Thermoanaerobacter thermohydrosulfuricus
  7l50-assembly4_D  TM=7.135E-01  e=1.217E-03  Homo sapiens
  6can-assembly1_A  TM=4.930E-01  e=2.674E-05  Pyrococcus furiosus
  3jwe-assembly1_A  TM=7.182E-01  e=1.861E-03  Homo sapiens
  5t88-assembly1_A  TM=4.791E-01  e=4.613E-05  Pyrococcus furiosus

Radius of gyration: 25.56 Å; Cα contacts (8 Å, |Δi|>4): 376; chains: 1; bounding box: 102×54×43 Å

Solvent-accessible surface area (backbone atoms only — not comparable to full-atom values): 14114 Å² total; per-residue (Å²): 135,84,91,82,87,91,85,90,84,84,84,89,78,90,74,83,77,80,79,75,79,73,80,76,85,73,76,68,83,47,64,62,48,44,51,51,49,33,50,52,21,54,76,72,69,37,34,68,65,37,44,74,55,38,30,73,68,42,52,72,73,51,50,39,66,56,54,47,53,54,50,54,51,48,37,70,73,32,35,59,78,73,51,71,46,80,29,37,69,55,97,54,32,38,27,33,34,40,33,31,70,68,31,31,23,48,30,38,32,29,42,47,98,86,65,25,34,64,42,81,41,60,62,63,70,43,35,95,87,60,45,54,70,45,64,30,88,85,60,54,72,32,39,36,51,76,44,34,13,88,52,83,58,72,22,34,40,41,63,76,81,74,83,79,53,21,39,52,39,34,64,87,69,47,52,46,46,55,51,41,53,56,40,17,75,77,23,25,21,33,40,29,38,32,36,65,61,38,55,49,54,54,52,47,74,76,42,64,70,54,65,71,29,72,68,43,50,53,43,69,76,42,46,72,61,50,53,54,44,39,53,49,32,54,51,51,50,46,49,69,74,41,72,92,46,56,80,45,112